Protein AF-A0A090R8U0-F1 (afdb_monomer_lite)

pLDDT: mean 78.86, std 18.6, range [27.08, 97.31]

Sequence (279 aa):
MPDRESNCVALAQAIDDKGTPELYTIPLDRPDHPPLALMPASEPDSLSMHWLFPQEEIEAGAWLVYSDNPQFGLRPLMWSKDLECLPAPSNGFEMAAGIGRRAERLEAFASVALDMAYDFTRPEWKYARTLLAFDHVPLTTFDLWRGVLRQPEFMLALLLNANKKEIDQVWKMDKQFPLLWYALKVTSAVKVTEAFYHYLLERLGEDMADVAQLRIQKKLAELVSYFPGWRHLPSYCNLSWAWLNRSRHWNPLHICSTCSIVEMRFLSARLMWHGQRFC

InterPro domains:
  IPR047879 YjiT-like [NF038336] (2-238)

Radius of gyration: 25.0 Å; chains: 1; bounding box: 44×36×90 Å

Organism: NCBI:txid754436

Structure (mmCIF, N/CA/C/O backbone):
data_AF-A0A090R8U0-F1
#
_entry.id   AF-A0A090R8U0-F1
#
loop_
_atom_site.group_PDB
_atom_site.id
_atom_site.type_symbol
_atom_site.label_atom_id
_atom_site.label_alt_id
_atom_site.label_comp_id
_atom_site.label_asym_id
_atom_site.label_entity_id
_atom_site.label_seq_id
_atom_site.pdbx_PDB_ins_code
_atom_site.Cartn_x
_atom_site.Cartn_y
_atom_site.Cartn_z
_atom_site.occupancy
_atom_site.B_iso_or_equiv
_atom_site.auth_seq_id
_atom_site.auth_comp_id
_atom_site.auth_asym_id
_atom_site.auth_atom_id
_atom_site.pdbx_PDB_model_num
ATOM 1 N N . MET A 1 1 ? 12.340 -7.962 -21.705 1.00 70.81 1 MET A N 1
ATOM 2 C CA . MET A 1 1 ? 13.606 -7.807 -20.986 1.00 70.81 1 MET A CA 1
ATOM 3 C C . MET A 1 1 ? 14.136 -6.414 -21.244 1.00 70.81 1 MET A C 1
ATOM 5 O O . MET A 1 1 ? 14.098 -5.990 -22.393 1.00 70.81 1 MET A O 1
ATOM 9 N N . PRO A 1 2 ? 14.533 -5.690 -20.189 1.00 80.12 2 PRO A N 1
ATOM 10 C CA . PRO A 1 2 ? 15.196 -4.405 -20.344 1.00 80.12 2 PRO A CA 1
ATOM 11 C C . PRO A 1 2 ? 16.601 -4.621 -20.921 1.00 80.12 2 PRO A C 1
ATOM 13 O O . PRO A 1 2 ? 17.389 -5.369 -20.345 1.00 80.12 2 PRO A O 1
ATOM 16 N N . ASP A 1 3 ? 16.891 -3.971 -22.039 1.00 82.69 3 ASP A N 1
ATOM 17 C CA . ASP A 1 3 ? 18.223 -3.809 -22.607 1.00 82.69 3 ASP A CA 1
ATOM 18 C C . ASP A 1 3 ? 18.684 -2.378 -22.313 1.00 82.69 3 ASP A C 1
ATOM 20 O O . ASP A 1 3 ? 18.213 -1.404 -22.901 1.00 82.69 3 ASP A O 1
ATOM 24 N N . ARG A 1 4 ? 19.585 -2.262 -21.337 1.00 79.88 4 ARG A N 1
ATOM 25 C CA . ARG A 1 4 ? 20.089 -0.969 -20.866 1.00 79.88 4 ARG A CA 1
ATOM 26 C C . ARG A 1 4 ? 21.145 -0.374 -21.789 1.00 79.88 4 ARG A C 1
ATOM 28 O O . ARG A 1 4 ? 21.350 0.829 -21.724 1.00 79.88 4 ARG A O 1
ATOM 35 N N . GLU A 1 5 ? 21.805 -1.185 -22.612 1.00 79.56 5 GLU A N 1
ATOM 36 C CA . GLU A 1 5 ? 22.812 -0.697 -23.560 1.00 79.56 5 GLU A CA 1
ATOM 37 C C . GLU A 1 5 ? 22.123 -0.007 -24.738 1.00 79.56 5 GLU A C 1
ATOM 39 O O . GLU A 1 5 ? 22.503 1.095 -25.129 1.00 79.56 5 GLU A O 1
ATOM 44 N N . SER A 1 6 ? 21.037 -0.610 -25.224 1.00 79.31 6 SER A N 1
ATOM 45 C CA . SER A 1 6 ? 20.236 -0.079 -26.334 1.00 79.31 6 SER A CA 1
ATOM 46 C C . SER A 1 6 ? 19.096 0.841 -25.887 1.00 79.31 6 SER A C 1
ATOM 48 O O . SER A 1 6 ? 18.298 1.276 -26.716 1.00 79.31 6 SER A O 1
ATOM 50 N N . ASN A 1 7 ? 18.980 1.122 -24.583 1.00 84.44 7 ASN A N 1
ATOM 51 C CA . ASN A 1 7 ? 17.890 1.903 -23.989 1.00 84.44 7 ASN A CA 1
ATOM 52 C C . ASN A 1 7 ? 16.501 1.440 -24.440 1.00 84.44 7 ASN A C 1
ATOM 54 O O . ASN A 1 7 ? 15.633 2.255 -24.756 1.00 84.44 7 ASN A O 1
ATOM 58 N N . CYS A 1 8 ? 16.285 0.127 -24.486 1.00 86.56 8 CYS A N 1
ATOM 59 C CA . CYS A 1 8 ? 15.038 -0.430 -24.977 1.00 86.56 8 CYS A CA 1
ATOM 60 C C . CYS A 1 8 ? 14.476 -1.519 -24.063 1.00 86.56 8 CYS A C 1
ATOM 62 O O . CYS A 1 8 ? 15.168 -2.171 -23.281 1.00 86.56 8 CYS A O 1
ATOM 64 N N . VAL A 1 9 ? 13.168 -1.718 -24.145 1.00 85.31 9 VAL A N 1
ATOM 65 C CA . VAL A 1 9 ? 12.469 -2.832 -23.511 1.00 85.31 9 VAL A CA 1
ATOM 66 C C . VAL A 1 9 ? 12.022 -3.762 -24.625 1.00 85.31 9 VAL A C 1
ATOM 68 O O . VAL A 1 9 ? 11.210 -3.375 -25.453 1.00 85.31 9 VAL A O 1
ATOM 71 N N . ALA A 1 10 ? 12.547 -4.984 -24.655 1.00 83.00 10 ALA A N 1
ATOM 72 C CA . ALA A 1 10 ? 12.165 -5.993 -25.643 1.00 83.00 10 ALA A CA 1
ATOM 73 C C . ALA A 1 10 ? 11.092 -6.931 -25.077 1.00 83.00 10 ALA A C 1
ATOM 75 O O . ALA A 1 10 ? 11.214 -7.381 -23.936 1.00 83.00 10 ALA A O 1
ATOM 76 N N . LEU A 1 11 ? 10.080 -7.314 -25.849 1.00 76.38 11 LEU A N 1
ATOM 77 C CA . LEU A 1 11 ? 9.193 -8.425 -25.490 1.00 76.38 11 LEU A CA 1
ATOM 78 C C . LEU A 1 11 ? 9.482 -9.617 -26.403 1.00 76.38 11 LEU A C 1
ATOM 80 O O . LEU A 1 11 ? 9.430 -9.509 -27.621 1.00 76.38 11 LEU A O 1
ATOM 84 N N . ALA A 1 12 ? 9.828 -10.752 -25.787 1.00 61.00 12 ALA A N 1
ATOM 85 C CA . ALA A 1 12 ? 10.261 -11.964 -26.486 1.00 61.00 12 ALA A CA 1
ATOM 86 C C . ALA A 1 12 ? 9.098 -12.853 -26.962 1.00 61.00 12 ALA A C 1
ATOM 88 O O . ALA A 1 12 ? 9.333 -13.841 -27.648 1.00 61.00 12 ALA A O 1
ATOM 89 N N . GLN A 1 13 ? 7.862 -12.559 -26.550 1.00 57.66 13 GLN A N 1
ATOM 90 C CA . GLN A 1 13 ? 6.696 -13.337 -26.953 1.00 57.66 13 GLN A CA 1
ATOM 91 C C . GLN A 1 13 ? 6.023 -12.659 -28.136 1.00 57.66 13 GLN A C 1
ATOM 93 O O . GLN A 1 13 ? 5.681 -11.479 -28.052 1.00 57.66 13 GLN A O 1
ATOM 98 N N . ALA A 1 14 ? 5.814 -13.434 -29.202 1.00 51.53 14 ALA A N 1
ATOM 99 C CA . ALA A 1 14 ? 4.823 -13.121 -30.211 1.00 51.53 14 ALA A CA 1
ATOM 100 C C . ALA A 1 14 ? 3.501 -12.892 -29.478 1.00 51.53 14 ALA A C 1
ATOM 102 O O . ALA A 1 14 ? 3.016 -13.746 -28.730 1.00 51.53 14 ALA A O 1
ATOM 103 N N . ILE A 1 15 ? 2.979 -11.678 -29.584 1.00 57.09 15 ILE A N 1
ATOM 104 C CA . ILE A 1 15 ? 1.682 -11.344 -29.019 1.00 57.09 15 ILE A CA 1
ATOM 105 C C . ILE A 1 15 ? 0.667 -11.851 -30.035 1.00 57.09 15 ILE A C 1
ATOM 107 O O . ILE A 1 15 ? 0.117 -11.095 -30.830 1.00 57.09 15 ILE A O 1
ATOM 111 N N . ASP A 1 16 ? 0.528 -13.176 -30.057 1.00 58.91 16 ASP A N 1
ATOM 112 C CA . ASP A 1 16 ? -0.332 -13.899 -30.981 1.00 58.91 16 ASP A CA 1
ATOM 113 C C . ASP A 1 16 ? -1.754 -13.318 -30.875 1.00 58.91 16 ASP A C 1
ATOM 115 O O . ASP A 1 16 ? -2.315 -13.189 -29.781 1.00 58.91 16 ASP A O 1
ATOM 119 N N . ASP A 1 17 ? -2.287 -12.880 -32.018 1.00 59.97 17 ASP A N 1
ATOM 120 C CA . ASP A 1 17 ? -3.639 -12.356 -32.275 1.00 59.97 17 ASP A CA 1
ATOM 121 C C . ASP A 1 17 ? -4.148 -11.150 -31.448 1.00 59.97 17 ASP A C 1
ATOM 123 O O . ASP A 1 17 ? -5.256 -10.671 -31.694 1.00 59.97 17 ASP A O 1
ATOM 127 N N . LYS A 1 18 ? -3.375 -10.603 -30.497 1.00 64.94 18 LYS A N 1
ATOM 128 C CA . LYS A 1 18 ? -3.828 -9.510 -29.597 1.00 64.94 18 LYS A CA 1
ATOM 129 C C . LYS A 1 18 ? -3.340 -8.107 -29.980 1.00 64.94 18 LYS A C 1
ATOM 131 O O . LYS A 1 18 ? -3.742 -7.136 -29.339 1.00 64.94 18 LYS A O 1
ATOM 136 N N . GLY A 1 19 ? -2.504 -7.993 -31.013 1.00 74.81 19 GLY A N 1
ATOM 137 C CA . GLY A 1 19 ? -1.935 -6.724 -31.481 1.00 74.81 19 GLY A CA 1
ATOM 138 C C . GLY A 1 19 ? -0.734 -6.237 -30.661 1.00 74.81 19 GLY A C 1
ATOM 139 O O . GLY A 1 19 ? -0.201 -6.957 -29.820 1.00 74.81 19 GLY A O 1
ATOM 140 N N . THR A 1 20 ? -0.287 -5.007 -30.918 1.00 79.50 20 THR A N 1
ATOM 141 C CA . THR A 1 20 ? 0.868 -4.401 -30.235 1.00 79.50 20 THR A CA 1
ATOM 142 C C . THR A 1 20 ? 0.438 -3.792 -28.896 1.00 79.50 20 THR A C 1
ATOM 144 O O . THR A 1 20 ? -0.490 -2.983 -28.881 1.00 79.50 20 THR A O 1
ATOM 147 N N . PRO A 1 21 ? 1.078 -4.142 -27.767 1.00 85.62 21 PRO A N 1
ATOM 148 C CA . PRO A 1 21 ? 0.726 -3.599 -26.469 1.00 85.62 21 PRO A CA 1
ATOM 149 C C . PRO A 1 21 ? 1.255 -2.177 -26.338 1.00 85.62 21 PRO A C 1
ATOM 151 O O . PRO A 1 21 ? 2.375 -1.858 -26.744 1.00 85.62 21 PRO A O 1
ATOM 154 N N . GLU A 1 22 ? 0.466 -1.336 -25.692 1.00 89.31 22 GLU A N 1
ATOM 155 C CA . GLU A 1 22 ? 0.944 -0.054 -25.204 1.00 89.31 22 GLU A CA 1
ATOM 156 C C . GLU A 1 22 ? 1.694 -0.283 -23.891 1.00 89.31 22 GLU A C 1
ATOM 158 O O . GLU A 1 22 ? 1.208 -0.972 -22.981 1.00 89.31 22 GLU A O 1
ATOM 163 N N . LEU A 1 23 ? 2.913 0.255 -23.827 1.00 91.50 23 LEU A N 1
ATOM 164 C CA . LEU A 1 23 ? 3.739 0.230 -22.631 1.00 91.50 23 LEU A CA 1
ATOM 165 C C . LEU A 1 23 ? 3.841 1.628 -22.049 1.00 91.50 23 LEU A C 1
ATOM 167 O O . LEU A 1 23 ? 4.014 2.612 -22.764 1.00 91.50 23 LEU A O 1
ATOM 171 N N . TYR A 1 24 ? 3.805 1.675 -20.728 1.00 92.56 24 TYR A N 1
ATOM 172 C CA . TYR A 1 24 ? 3.891 2.886 -19.939 1.00 92.56 24 TYR A CA 1
ATOM 173 C C . TYR A 1 24 ? 5.026 2.761 -18.936 1.00 92.56 24 TYR A C 1
ATOM 175 O O . TYR A 1 24 ? 5.337 1.662 -18.470 1.00 92.56 24 TYR A O 1
ATOM 183 N N . THR A 1 25 ? 5.620 3.892 -18.577 1.00 93.12 25 THR A N 1
ATOM 184 C CA . THR A 1 25 ? 6.593 4.002 -17.496 1.00 93.12 25 THR A CA 1
ATOM 185 C C . THR A 1 25 ? 6.158 5.044 -16.474 1.00 93.12 25 THR A C 1
ATOM 187 O O . THR A 1 25 ? 5.559 6.060 -16.823 1.00 93.12 25 THR A O 1
ATOM 190 N N . ILE A 1 26 ? 6.431 4.788 -15.198 1.00 91.94 26 ILE A N 1
ATOM 191 C CA . ILE A 1 26 ? 6.127 5.706 -14.094 1.00 91.94 26 ILE A CA 1
ATOM 192 C C . ILE A 1 26 ? 7.231 5.627 -13.031 1.00 91.94 26 ILE A C 1
ATOM 194 O O . ILE A 1 26 ? 7.741 4.525 -12.785 1.00 91.94 26 ILE A O 1
ATOM 198 N N . PRO A 1 27 ? 7.622 6.744 -12.394 1.00 89.06 27 PRO A N 1
ATOM 199 C CA . PRO A 1 27 ? 8.629 6.702 -11.346 1.00 89.06 27 PRO A CA 1
ATOM 200 C C . PRO A 1 27 ? 8.031 6.097 -10.067 1.00 89.06 27 PRO A C 1
ATOM 202 O O . PRO A 1 27 ? 6.895 6.386 -9.688 1.00 89.06 27 PRO A O 1
ATOM 205 N N . LEU A 1 28 ? 8.774 5.207 -9.406 1.00 84.06 28 LEU A N 1
ATOM 206 C CA . LEU A 1 28 ? 8.292 4.480 -8.226 1.00 84.06 28 LEU A CA 1
ATOM 207 C C . LEU A 1 28 ? 8.379 5.263 -6.922 1.00 84.06 28 LEU A C 1
ATOM 209 O O . LEU A 1 28 ? 7.737 4.860 -5.955 1.00 84.06 28 LEU A O 1
ATOM 213 N N . ASP A 1 29 ? 9.179 6.322 -6.872 1.00 77.94 29 ASP A N 1
ATOM 214 C CA . ASP A 1 29 ? 9.247 7.280 -5.766 1.00 77.94 29 ASP A CA 1
ATOM 215 C C . ASP A 1 29 ? 8.089 8.290 -5.832 1.00 77.94 29 ASP A C 1
ATOM 217 O O . ASP A 1 29 ? 7.553 8.686 -4.797 1.00 77.94 29 ASP A O 1
ATOM 221 N N . ARG A 1 30 ? 7.626 8.626 -7.044 1.00 79.38 30 ARG A N 1
ATOM 222 C CA . ARG A 1 30 ? 6.446 9.470 -7.288 1.00 79.38 30 ARG A CA 1
ATOM 223 C C . ARG A 1 30 ? 5.407 8.775 -8.176 1.00 79.38 30 ARG A C 1
ATOM 225 O O . ARG A 1 30 ? 5.142 9.224 -9.293 1.00 79.38 30 ARG A O 1
ATOM 232 N N . PRO A 1 31 ? 4.762 7.701 -7.686 1.00 78.94 31 PRO A N 1
ATOM 233 C CA . PRO A 1 31 ? 3.798 6.955 -8.486 1.00 78.94 31 PRO A CA 1
ATOM 234 C C . PRO A 1 31 ? 2.493 7.728 -8.771 1.00 78.94 31 PRO A C 1
ATOM 236 O O . PRO A 1 31 ? 1.559 7.174 -9.339 1.00 78.94 31 PRO A O 1
ATOM 239 N N . ASP A 1 32 ? 2.397 8.987 -8.336 1.00 80.88 32 ASP A N 1
ATOM 240 C CA . ASP A 1 32 ? 1.327 9.937 -8.632 1.00 80.88 32 ASP A CA 1
ATOM 241 C C . ASP A 1 32 ? 1.590 10.751 -9.909 1.00 80.88 32 ASP A C 1
ATOM 243 O O . ASP A 1 32 ? 0.685 11.440 -10.384 1.00 80.88 32 ASP A O 1
ATOM 247 N N . HIS A 1 33 ? 2.793 10.668 -10.489 1.00 83.56 33 HIS A N 1
ATOM 248 C CA . HIS A 1 33 ? 3.078 11.275 -11.787 1.00 83.56 33 HIS A CA 1
ATOM 249 C C . HIS A 1 33 ? 2.255 10.626 -12.913 1.00 83.56 33 HIS A C 1
ATOM 251 O O . HIS A 1 33 ? 2.043 9.413 -12.902 1.00 83.56 33 HIS A O 1
ATOM 257 N N . PRO A 1 34 ? 1.818 11.399 -13.925 1.00 86.75 34 PRO A N 1
ATOM 258 C CA . PRO A 1 34 ? 1.202 10.831 -15.117 1.00 86.75 34 PRO A CA 1
ATOM 259 C C . PRO A 1 34 ? 2.124 9.783 -15.765 1.00 86.75 34 PRO A C 1
ATOM 261 O O . PRO A 1 34 ? 3.310 10.073 -15.954 1.00 86.75 34 PRO A O 1
ATOM 264 N N . PRO A 1 35 ? 1.614 8.586 -16.111 1.00 90.69 35 PRO A N 1
ATOM 265 C CA . PRO A 1 35 ? 2.401 7.593 -16.828 1.00 90.69 35 PRO A CA 1
ATOM 266 C C . PRO A 1 35 ? 2.873 8.146 -18.172 1.00 90.69 35 PRO A C 1
ATOM 268 O O . PRO A 1 35 ? 2.107 8.785 -18.894 1.00 90.69 35 PRO A O 1
ATOM 271 N N . LEU A 1 36 ? 4.120 7.859 -18.522 1.00 92.56 36 LEU A N 1
ATOM 272 C CA . LEU A 1 36 ? 4.693 8.220 -19.808 1.00 92.56 36 LEU A CA 1
ATOM 273 C C . LEU A 1 36 ? 4.619 7.023 -20.759 1.00 92.56 36 LEU A C 1
ATOM 275 O O . LEU A 1 36 ? 5.056 5.926 -20.413 1.00 92.56 36 LEU A O 1
ATOM 279 N N . ALA A 1 37 ? 4.051 7.223 -21.947 1.00 93.12 37 ALA A N 1
ATOM 280 C CA . ALA A 1 37 ? 3.944 6.181 -22.963 1.00 93.12 37 ALA A CA 1
ATOM 281 C C . ALA A 1 37 ? 5.308 5.924 -23.620 1.00 93.12 37 ALA A C 1
ATOM 283 O O . ALA A 1 37 ? 5.987 6.859 -24.042 1.00 93.12 37 ALA A O 1
ATOM 284 N N . LEU A 1 38 ? 5.704 4.657 -23.721 1.00 92.31 38 LEU A N 1
ATOM 285 C CA . LEU A 1 38 ? 6.928 4.267 -24.411 1.00 92.31 38 LEU A CA 1
ATOM 286 C C . LEU A 1 38 ? 6.676 4.164 -25.915 1.00 92.31 38 LEU A C 1
ATOM 288 O O . LEU A 1 38 ? 5.687 3.574 -26.355 1.00 92.31 38 LEU A O 1
ATOM 292 N N . MET A 1 39 ? 7.600 4.697 -26.712 1.00 88.94 39 MET A N 1
ATOM 293 C CA . MET A 1 39 ? 7.486 4.655 -28.168 1.00 88.94 39 MET A CA 1
ATOM 294 C C . MET A 1 39 ? 7.947 3.294 -28.701 1.00 88.94 39 MET A C 1
ATOM 296 O O . MET A 1 39 ? 9.048 2.860 -28.352 1.00 88.94 39 MET A O 1
ATOM 300 N N . PRO A 1 40 ? 7.165 2.616 -29.558 1.00 86.38 40 PRO A N 1
ATOM 301 C CA . PRO A 1 40 ? 7.638 1.415 -30.230 1.00 86.38 40 PRO A CA 1
ATOM 302 C C . PRO A 1 40 ? 8.808 1.773 -31.156 1.00 86.38 40 PRO A C 1
ATOM 304 O O . PRO A 1 40 ? 8.734 2.723 -31.940 1.00 86.38 40 PRO A O 1
ATOM 307 N N . ALA A 1 41 ? 9.897 1.016 -31.066 1.00 80.94 41 ALA A N 1
ATOM 308 C CA . ALA A 1 41 ? 11.002 1.134 -32.000 1.00 80.94 41 ALA A CA 1
ATOM 309 C C . ALA A 1 41 ? 10.536 0.627 -33.370 1.00 80.94 41 ALA A C 1
ATOM 311 O O . ALA A 1 41 ? 9.928 -0.437 -33.489 1.00 80.94 41 ALA A O 1
ATOM 312 N N . SER A 1 42 ? 10.796 1.413 -34.410 1.00 63.59 42 SER A N 1
ATOM 313 C CA . SER A 1 42 ? 10.447 1.047 -35.781 1.00 63.59 42 SER A CA 1
ATOM 314 C C . SER A 1 42 ? 11.497 0.083 -36.333 1.00 63.59 42 SER A C 1
ATOM 316 O O . SER A 1 42 ? 12.423 0.515 -37.011 1.00 63.59 42 SER A O 1
ATOM 318 N N . GLU A 1 43 ? 11.370 -1.211 -36.039 1.00 62.53 43 GLU A N 1
ATOM 319 C CA . GLU A 1 43 ? 12.150 -2.251 -36.718 1.00 62.53 43 GLU A CA 1
ATOM 320 C C . GLU A 1 43 ? 11.231 -3.126 -37.589 1.00 62.53 43 GLU A C 1
ATOM 322 O O . GLU A 1 43 ? 10.367 -3.819 -37.052 1.00 62.53 43 GLU A O 1
ATOM 327 N N . PRO A 1 44 ? 11.375 -3.093 -38.930 1.00 48.34 44 PRO A N 1
ATOM 328 C CA . PRO A 1 44 ? 10.427 -3.730 -39.850 1.00 48.34 44 PRO A CA 1
ATOM 329 C C . PRO A 1 44 ? 10.398 -5.267 -39.849 1.00 48.34 44 PRO A C 1
ATOM 331 O O . PRO A 1 44 ? 9.441 -5.824 -40.374 1.00 48.34 44 PRO A O 1
ATOM 334 N N . ASP A 1 45 ? 11.419 -5.949 -39.312 1.00 52.56 45 ASP A N 1
ATOM 335 C CA . ASP A 1 45 ? 11.685 -7.372 -39.624 1.00 52.56 45 ASP A CA 1
ATOM 336 C C . ASP A 1 45 ? 11.985 -8.259 -38.399 1.00 52.56 45 ASP A C 1
ATOM 338 O O . ASP A 1 45 ? 12.474 -9.385 -38.513 1.00 52.56 45 ASP A O 1
ATOM 342 N N . SER A 1 46 ? 11.692 -7.764 -37.198 1.00 57.03 46 SER A N 1
AT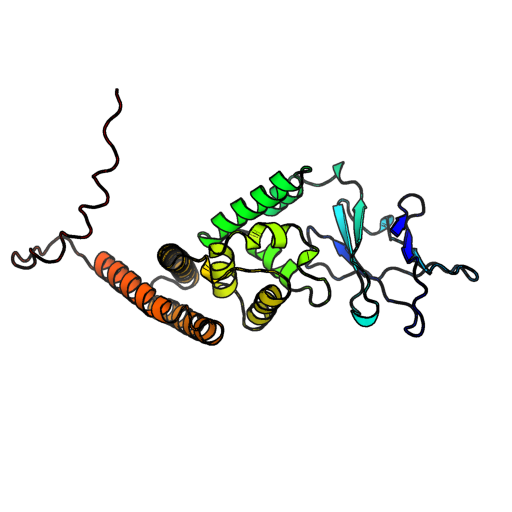OM 343 C CA . SER A 1 46 ? 12.003 -8.455 -35.951 1.00 57.03 46 SER A CA 1
ATOM 344 C C . SER A 1 46 ? 10.777 -9.191 -35.391 1.00 57.03 46 SER A C 1
ATOM 346 O O . SER A 1 46 ? 9.723 -8.599 -35.169 1.00 57.03 46 SER A O 1
ATOM 348 N N . LEU A 1 47 ? 10.928 -10.487 -35.088 1.00 62.28 47 LEU A N 1
ATOM 349 C CA . LEU A 1 47 ? 9.955 -11.261 -34.295 1.00 62.28 47 LEU A CA 1
ATOM 350 C C . LEU A 1 47 ? 9.807 -10.722 -32.856 1.00 62.28 47 LEU A C 1
ATOM 352 O O . LEU A 1 47 ? 8.873 -11.104 -32.150 1.00 62.28 47 LEU A O 1
ATOM 356 N N . SER A 1 48 ? 10.723 -9.857 -32.410 1.00 67.44 48 SER A N 1
ATOM 357 C CA . SER A 1 48 ? 10.647 -9.139 -31.140 1.00 67.44 48 SER A CA 1
ATOM 358 C C . SER A 1 48 ? 10.199 -7.693 -31.332 1.00 67.44 48 SER A C 1
ATOM 360 O O . SER A 1 48 ? 10.756 -6.941 -32.130 1.00 67.44 48 SER A O 1
ATOM 362 N N . MET A 1 49 ? 9.214 -7.286 -30.535 1.00 77.06 49 MET A N 1
ATOM 363 C CA . MET A 1 49 ? 8.809 -5.888 -30.420 1.00 77.06 49 MET A CA 1
ATOM 364 C C . MET A 1 49 ? 9.698 -5.187 -29.392 1.00 77.06 49 MET A C 1
ATOM 366 O O . MET A 1 49 ? 9.961 -5.734 -28.312 1.00 77.06 49 MET A O 1
ATOM 370 N N . HIS A 1 50 ? 10.136 -3.975 -29.718 1.00 86.31 50 HIS A N 1
ATOM 371 C CA . HIS A 1 50 ? 10.992 -3.154 -28.868 1.00 86.31 50 HIS A CA 1
ATOM 372 C C . HIS A 1 50 ? 10.318 -1.816 -28.583 1.00 86.31 50 HIS A C 1
ATOM 374 O O . HIS A 1 50 ? 9.671 -1.243 -29.454 1.00 86.31 50 HIS A O 1
ATOM 380 N N . TRP A 1 51 ? 10.501 -1.303 -27.371 1.00 89.94 51 TRP A N 1
ATOM 381 C CA . TRP A 1 51 ? 10.072 0.035 -26.975 1.00 89.94 51 TRP A CA 1
ATOM 382 C C . TRP A 1 51 ? 11.277 0.839 -26.521 1.00 89.94 51 TRP A C 1
ATOM 384 O O . TRP A 1 51 ? 12.078 0.341 -25.731 1.00 89.94 51 TRP A O 1
ATOM 394 N N . LEU A 1 52 ? 11.400 2.069 -27.008 1.00 90.19 52 LEU A N 1
ATOM 395 C CA . LEU A 1 52 ? 12.450 2.993 -26.604 1.00 90.19 52 LEU A CA 1
ATOM 396 C C . LEU A 1 52 ? 12.144 3.537 -25.211 1.00 90.19 52 LEU A C 1
ATOM 398 O O . LEU A 1 52 ? 11.029 3.982 -24.929 1.00 90.19 52 LEU A O 1
ATOM 402 N N . PHE A 1 53 ? 13.148 3.495 -24.343 1.00 89.88 53 PHE A N 1
ATOM 403 C CA . PHE A 1 53 ? 13.081 4.079 -23.018 1.00 89.88 53 PHE A CA 1
ATOM 404 C C . PHE A 1 53 ? 13.648 5.508 -23.067 1.00 89.88 53 PHE A C 1
ATOM 406 O O . PHE A 1 53 ? 14.795 5.687 -23.484 1.00 89.88 53 PHE A O 1
ATOM 413 N N . PRO A 1 54 ? 12.882 6.537 -22.666 1.00 89.69 54 PRO A N 1
ATOM 414 C CA . PRO A 1 54 ? 13.232 7.938 -22.902 1.00 89.69 54 PRO A CA 1
ATOM 415 C C . PRO A 1 54 ? 14.232 8.441 -21.861 1.00 89.69 54 PRO A C 1
ATOM 417 O O . PRO A 1 54 ? 13.895 9.180 -20.941 1.00 89.69 54 PRO A O 1
ATOM 420 N N . GLN A 1 55 ? 15.486 8.013 -21.998 1.00 84.62 55 GLN A N 1
ATOM 421 C CA . GLN A 1 55 ? 16.551 8.309 -21.039 1.00 84.62 55 GLN A CA 1
ATOM 422 C C . GLN A 1 55 ? 16.729 9.803 -20.771 1.00 84.62 55 GLN A C 1
ATOM 424 O O . GLN A 1 55 ? 17.036 10.170 -19.645 1.00 84.62 55 GLN A O 1
ATOM 429 N N . GLU A 1 56 ? 16.549 10.672 -21.760 1.00 85.38 56 GLU A N 1
ATOM 430 C CA . GLU A 1 56 ? 16.797 12.110 -21.598 1.00 85.38 56 GLU A CA 1
ATOM 431 C C . GLU A 1 56 ? 15.670 12.837 -20.848 1.00 85.38 56 GLU A C 1
ATOM 433 O O . GLU A 1 56 ? 15.914 13.863 -20.219 1.00 85.38 56 GLU A O 1
ATOM 438 N N . GLU A 1 57 ? 14.452 12.290 -20.861 1.00 84.38 57 GLU A N 1
ATOM 439 C CA . GLU A 1 57 ? 13.250 12.945 -20.322 1.00 84.38 57 GLU A CA 1
ATOM 440 C C . GLU A 1 57 ? 12.976 12.602 -18.852 1.00 84.38 57 GLU A C 1
ATOM 442 O O . GLU A 1 57 ? 12.142 13.231 -18.202 1.00 84.38 57 GLU A O 1
ATOM 447 N N . ILE A 1 58 ? 13.664 11.592 -18.320 1.00 88.94 58 ILE A N 1
ATOM 448 C CA . ILE A 1 58 ? 13.385 11.026 -16.999 1.00 88.94 58 ILE A CA 1
ATOM 449 C C . ILE A 1 58 ? 14.466 11.364 -15.971 1.00 88.94 58 ILE A C 1
ATOM 451 O O . ILE A 1 58 ? 15.659 11.428 -16.272 1.00 88.94 58 ILE A O 1
ATOM 455 N N . GLU A 1 59 ? 14.054 11.513 -14.716 1.00 90.38 59 GLU A N 1
ATOM 456 C CA . GLU A 1 59 ? 14.955 11.710 -13.578 1.00 90.38 59 GLU A CA 1
ATOM 457 C C . GLU A 1 59 ? 15.631 10.395 -13.137 1.00 90.38 59 GLU A C 1
ATOM 459 O O . GLU A 1 59 ? 15.193 9.285 -13.472 1.00 90.38 59 GLU A O 1
ATOM 464 N N . ALA A 1 60 ? 16.711 10.532 -12.364 1.00 90.00 60 ALA A N 1
ATOM 465 C CA . ALA A 1 60 ? 17.355 9.426 -11.666 1.00 90.00 60 ALA A CA 1
ATOM 466 C C . ALA A 1 60 ? 16.349 8.692 -10.764 1.00 90.00 60 ALA A C 1
ATOM 468 O O . ALA A 1 60 ? 15.580 9.319 -10.038 1.00 90.00 60 ALA A O 1
ATOM 469 N N . GLY A 1 61 ? 16.369 7.361 -10.786 1.00 88.69 61 GLY A N 1
ATOM 470 C CA . GLY A 1 61 ? 15.574 6.534 -9.891 1.00 88.69 61 GLY A CA 1
ATOM 471 C C . GLY A 1 61 ? 15.095 5.216 -10.476 1.00 88.69 61 GLY A C 1
ATOM 472 O O . GLY A 1 61 ? 15.573 4.726 -11.504 1.00 88.69 61 GLY A O 1
ATOM 473 N N . ALA A 1 62 ? 14.159 4.604 -9.754 1.00 88.44 62 ALA A N 1
ATOM 474 C CA . ALA A 1 62 ? 13.521 3.354 -10.131 1.00 88.44 62 ALA A CA 1
ATOM 475 C C . ALA A 1 62 ? 12.187 3.638 -10.827 1.00 88.44 62 ALA A C 1
ATOM 477 O O . ALA A 1 62 ? 11.335 4.342 -10.292 1.00 88.44 62 ALA A O 1
ATOM 478 N N . TRP A 1 63 ? 12.003 3.052 -12.001 1.00 91.19 63 TRP A N 1
ATOM 479 C CA . TRP A 1 63 ? 10.851 3.261 -12.867 1.00 91.19 63 TRP A CA 1
ATOM 480 C C . TRP A 1 63 ? 10.159 1.928 -13.134 1.00 91.19 63 TRP A C 1
ATOM 482 O O . TRP A 1 63 ? 10.811 0.912 -13.382 1.00 91.19 63 TRP A O 1
ATOM 492 N N . LEU A 1 64 ? 8.833 1.917 -13.081 1.00 91.25 64 LEU A N 1
ATOM 493 C CA . LEU A 1 64 ? 8.028 0.745 -13.394 1.00 91.25 64 LEU A CA 1
ATOM 494 C C . LEU A 1 64 ? 7.558 0.816 -14.837 1.00 91.25 64 LEU A C 1
ATOM 496 O O . LEU A 1 64 ? 6.789 1.705 -15.181 1.00 91.25 64 LEU A O 1
ATOM 500 N N . VAL A 1 65 ? 7.946 -0.172 -15.635 1.00 91.81 65 VAL A N 1
ATOM 501 C CA . VAL A 1 65 ? 7.419 -0.389 -16.981 1.00 91.81 65 VAL A CA 1
ATOM 502 C C . VAL A 1 65 ? 6.303 -1.421 -16.917 1.00 91.81 65 VAL A C 1
ATOM 504 O O . VAL A 1 65 ? 6.502 -2.529 -16.414 1.00 91.81 65 VAL A O 1
ATOM 507 N N . TYR A 1 66 ? 5.125 -1.077 -17.419 1.00 90.88 66 TYR A N 1
ATOM 508 C CA . TYR A 1 66 ? 3.950 -1.943 -17.379 1.00 90.88 66 TYR A CA 1
ATOM 509 C C . TYR A 1 66 ? 3.038 -1.702 -18.584 1.00 90.88 66 TYR A C 1
ATOM 511 O O . TYR A 1 66 ? 3.242 -0.768 -19.354 1.00 90.88 66 TYR A O 1
ATOM 519 N N . SER A 1 67 ? 2.035 -2.562 -18.743 1.00 89.75 67 SER A N 1
ATOM 520 C CA . SER A 1 67 ? 0.908 -2.331 -19.646 1.00 89.75 67 SER A CA 1
ATOM 521 C C . SER A 1 67 ? -0.353 -2.187 -18.806 1.00 89.75 67 SER A C 1
ATOM 523 O O . SER A 1 67 ? -0.536 -2.911 -17.824 1.00 89.75 67 SER A O 1
ATOM 525 N N . ASP A 1 68 ? -1.207 -1.245 -19.173 1.00 87.25 68 ASP A N 1
ATOM 526 C CA . ASP A 1 68 ? -2.525 -1.051 -18.572 1.00 87.25 68 ASP A CA 1
ATOM 527 C C . ASP A 1 68 ? -3.542 -2.102 -19.047 1.00 87.25 68 ASP A C 1
ATOM 529 O O . ASP A 1 68 ? -4.616 -2.249 -18.465 1.00 87.25 68 ASP A O 1
ATOM 533 N N . ASN A 1 69 ? -3.191 -2.892 -20.063 1.00 86.50 69 ASN A N 1
ATOM 534 C CA . ASN A 1 69 ? -4.073 -3.892 -20.620 1.00 86.50 69 ASN A CA 1
ATOM 535 C C . ASN A 1 69 ? -3.692 -5.315 -20.156 1.00 86.50 69 ASN A C 1
ATOM 537 O O . ASN A 1 69 ? -2.752 -5.931 -20.676 1.00 86.50 69 ASN A O 1
ATOM 541 N N . PRO A 1 70 ? -4.451 -5.900 -19.206 1.00 80.94 70 PRO A N 1
ATOM 542 C CA . PRO A 1 70 ? -4.130 -7.201 -18.629 1.00 80.94 70 PRO A CA 1
ATOM 543 C C . PRO A 1 70 ? -4.246 -8.354 -19.636 1.00 80.94 70 PRO A C 1
ATOM 545 O O . PRO A 1 70 ? -3.711 -9.432 -19.376 1.00 80.94 70 PRO A O 1
ATOM 548 N N . GLN A 1 71 ? -4.899 -8.157 -20.791 1.00 83.19 71 GLN A N 1
ATOM 549 C CA . GLN A 1 71 ? -5.061 -9.198 -21.813 1.00 83.19 71 GLN A CA 1
ATOM 550 C C . GLN A 1 71 ? -3.722 -9.700 -22.364 1.00 83.19 71 GLN A C 1
ATOM 552 O O . GLN A 1 71 ? -3.627 -10.848 -22.809 1.00 83.19 71 GLN A O 1
ATOM 557 N N . PHE A 1 72 ? -2.691 -8.852 -22.326 1.00 81.44 72 PHE A N 1
ATOM 558 C CA . PHE A 1 72 ? -1.350 -9.194 -22.781 1.00 81.44 72 PHE A CA 1
ATOM 559 C C . PHE A 1 72 ? -0.572 -10.022 -21.754 1.00 81.44 72 PHE A C 1
ATOM 561 O O . PHE A 1 72 ? 0.449 -10.605 -22.100 1.00 81.44 72 PHE A O 1
ATOM 568 N N . GLY A 1 73 ? -1.037 -10.102 -20.499 1.00 78.69 73 GLY A N 1
ATOM 569 C CA . GLY A 1 73 ? -0.378 -10.887 -19.451 1.00 78.69 73 GLY A CA 1
ATOM 570 C C . GLY A 1 73 ? 1.064 -10.450 -19.172 1.00 78.69 73 GLY A C 1
ATOM 571 O O . GLY A 1 73 ? 1.867 -11.247 -18.685 1.00 78.69 73 GLY A O 1
ATOM 572 N N . LEU A 1 74 ? 1.410 -9.203 -19.506 1.00 82.25 74 LEU A N 1
ATOM 573 C CA . LEU A 1 74 ? 2.774 -8.710 -19.393 1.00 82.25 74 LEU A CA 1
ATOM 574 C C . LEU A 1 74 ? 3.146 -8.530 -17.931 1.00 82.25 74 LEU A C 1
ATOM 576 O O . LEU A 1 74 ? 2.455 -7.867 -17.156 1.00 82.25 74 LEU A O 1
ATOM 580 N N . ARG A 1 75 ? 4.281 -9.116 -17.556 1.00 83.06 75 ARG A N 1
ATOM 581 C CA . ARG A 1 75 ? 4.844 -8.915 -16.230 1.00 83.06 75 ARG A CA 1
ATOM 582 C C . ARG A 1 75 ? 5.468 -7.517 -16.164 1.00 83.06 75 ARG A C 1
ATOM 584 O O . ARG A 1 75 ? 6.346 -7.244 -16.982 1.00 83.06 75 ARG A O 1
ATOM 591 N N . PRO A 1 76 ? 5.094 -6.678 -15.183 1.00 89.06 76 PRO A N 1
ATOM 592 C CA . PRO A 1 76 ? 5.745 -5.393 -14.980 1.00 89.06 76 PRO A CA 1
ATOM 593 C C . PRO A 1 76 ? 7.253 -5.557 -14.765 1.00 89.06 76 PRO A C 1
ATOM 595 O O . PRO A 1 76 ? 7.707 -6.508 -14.115 1.00 89.06 76 PRO A O 1
ATOM 598 N N . LEU A 1 77 ? 8.025 -4.628 -15.314 1.00 88.62 77 LEU A N 1
ATOM 599 C CA . LEU A 1 77 ? 9.482 -4.625 -15.296 1.00 88.62 77 LEU A CA 1
ATOM 600 C C . LEU A 1 77 ? 9.994 -3.400 -14.543 1.00 88.62 77 LEU A C 1
ATOM 602 O O . LEU A 1 77 ? 9.397 -2.332 -14.588 1.00 88.62 77 LEU A O 1
ATOM 606 N N . MET A 1 78 ? 11.126 -3.562 -13.865 1.00 88.25 78 MET A N 1
ATOM 607 C CA . MET A 1 78 ? 11.831 -2.458 -13.223 1.00 88.25 78 MET A CA 1
ATOM 608 C C . MET A 1 78 ? 12.907 -1.927 -14.165 1.00 88.25 78 MET A C 1
ATOM 610 O O . MET A 1 78 ? 13.768 -2.689 -14.615 1.00 88.25 78 MET A O 1
ATOM 614 N N . TRP A 1 79 ? 12.901 -0.622 -14.392 1.00 89.81 79 TRP A N 1
ATOM 615 C CA . TRP A 1 79 ? 14.009 0.118 -14.970 1.00 89.81 79 TRP A CA 1
ATOM 616 C C . TRP A 1 79 ? 14.699 0.940 -13.881 1.00 89.81 79 TRP A C 1
ATOM 618 O O . TRP A 1 79 ? 14.063 1.397 -12.937 1.00 89.81 79 TRP A O 1
ATOM 628 N N . SER A 1 80 ? 16.014 1.101 -13.967 1.00 89.56 80 SER A N 1
ATOM 629 C CA . SER A 1 80 ? 16.776 1.884 -12.992 1.00 89.56 80 SER A CA 1
ATOM 630 C C . SER A 1 80 ? 17.722 2.808 -13.730 1.00 89.56 80 SER A C 1
ATOM 632 O O . SER A 1 80 ? 18.428 2.344 -14.625 1.00 89.56 80 SER A O 1
ATOM 634 N N . LYS A 1 81 ? 17.734 4.076 -13.334 1.00 88.62 81 LYS A N 1
ATOM 635 C CA . LYS A 1 81 ? 18.592 5.122 -13.881 1.00 88.62 81 LYS A CA 1
ATOM 636 C C . LYS A 1 81 ? 19.324 5.818 -12.737 1.00 88.62 81 LYS A C 1
ATOM 638 O O . LYS A 1 81 ? 18.669 6.168 -11.761 1.00 88.62 81 LYS A O 1
ATOM 643 N N . ASP A 1 82 ? 20.639 5.981 -12.860 1.00 88.75 82 ASP A N 1
ATOM 644 C CA . ASP A 1 82 ? 21.502 6.803 -11.995 1.00 88.75 82 ASP A CA 1
ATOM 645 C C . ASP A 1 82 ? 21.151 6.709 -10.496 1.00 88.75 82 ASP A C 1
ATOM 647 O O . ASP A 1 82 ? 20.914 7.710 -9.819 1.00 88.75 82 ASP A O 1
ATOM 651 N N . LEU A 1 83 ? 21.033 5.484 -9.963 1.00 85.06 83 LEU A N 1
ATOM 652 C CA . LEU A 1 83 ? 20.554 5.255 -8.590 1.00 85.06 83 LEU A CA 1
ATOM 653 C C . LEU A 1 83 ? 21.472 5.889 -7.532 1.00 85.06 83 LEU A C 1
ATOM 655 O O . LEU A 1 83 ? 21.032 6.190 -6.426 1.00 85.06 83 LEU A O 1
ATOM 659 N N . GLU A 1 84 ? 22.739 6.097 -7.869 1.00 85.44 84 GLU A N 1
ATOM 660 C CA . GLU A 1 84 ? 23.737 6.812 -7.080 1.00 85.44 84 GLU A CA 1
ATOM 661 C C . GLU A 1 84 ? 23.463 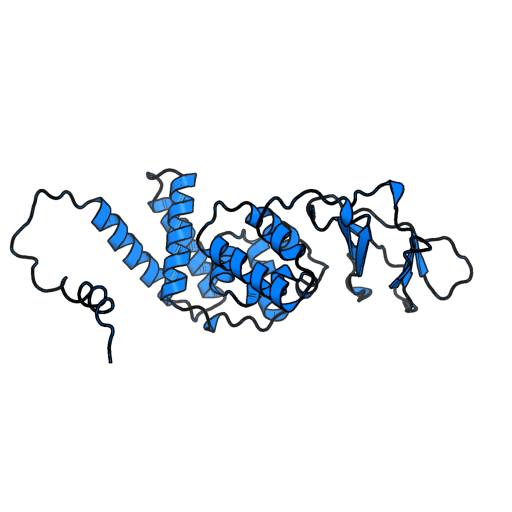8.318 -6.956 1.00 85.44 84 GLU A C 1
ATOM 663 O O . GLU A 1 84 ? 23.962 8.951 -6.028 1.00 85.44 84 GLU A O 1
ATOM 668 N N . CYS A 1 85 ? 22.660 8.886 -7.859 1.00 87.00 85 CYS A N 1
ATOM 669 C CA . CYS A 1 85 ? 22.246 10.287 -7.844 1.00 87.00 85 CYS A CA 1
ATOM 670 C C . CYS A 1 85 ? 20.925 10.511 -7.098 1.00 87.00 85 CYS A C 1
ATOM 672 O O . CYS A 1 85 ? 20.426 11.638 -7.068 1.00 87.00 85 CYS A O 1
ATOM 674 N N . LEU A 1 86 ? 20.342 9.462 -6.507 1.00 85.31 86 LEU A N 1
ATOM 675 C CA . LEU A 1 86 ? 19.108 9.592 -5.745 1.00 85.31 86 LEU A CA 1
ATOM 676 C C . LEU A 1 86 ? 19.297 10.518 -4.533 1.00 85.31 86 LEU A C 1
ATOM 678 O O . LEU A 1 86 ? 20.324 10.447 -3.848 1.00 85.31 86 LEU A O 1
ATOM 682 N N . PRO A 1 87 ? 18.303 11.373 -4.231 1.00 85.25 87 PRO A N 1
ATOM 683 C CA . PRO A 1 87 ? 18.331 12.173 -3.021 1.00 85.25 87 PRO A CA 1
ATOM 684 C C . PRO A 1 87 ? 18.308 11.278 -1.779 1.00 85.25 87 PRO A C 1
ATOM 686 O O . PRO A 1 87 ? 17.914 10.109 -1.820 1.00 85.25 87 PRO A O 1
ATOM 689 N N . ALA A 1 88 ? 18.698 11.858 -0.644 1.00 87.25 88 ALA A N 1
ATOM 690 C CA . ALA A 1 88 ? 18.542 11.180 0.630 1.00 87.25 88 ALA A CA 1
ATOM 691 C C . ALA A 1 88 ? 17.053 10.843 0.868 1.00 87.25 88 ALA A C 1
ATOM 693 O O . ALA A 1 88 ? 16.188 11.684 0.604 1.00 87.25 88 ALA A O 1
ATOM 694 N N . PRO A 1 89 ? 16.752 9.640 1.376 1.00 87.50 89 PRO A N 1
ATOM 695 C CA . PRO A 1 89 ? 15.385 9.210 1.647 1.00 87.50 89 PRO A CA 1
ATOM 696 C C . PRO A 1 89 ? 14.694 10.133 2.659 1.00 87.50 89 PRO A C 1
ATOM 698 O O . PRO A 1 89 ? 15.274 10.530 3.671 1.00 87.50 89 PRO A O 1
ATOM 701 N N . SER A 1 90 ? 13.431 10.445 2.389 1.00 87.25 90 SER A N 1
ATOM 702 C CA . SER A 1 90 ? 12.604 11.394 3.140 1.00 87.25 90 SER A CA 1
ATOM 703 C C . SER A 1 90 ? 11.660 10.732 4.150 1.00 87.25 90 SER A C 1
ATOM 705 O O . SER A 1 90 ? 11.113 11.405 5.024 1.00 87.25 90 SER A O 1
ATOM 707 N N . ASN A 1 91 ? 11.449 9.417 4.042 1.00 90.44 91 ASN A N 1
ATOM 708 C CA . ASN A 1 91 ? 10.546 8.650 4.899 1.00 90.44 91 ASN A CA 1
ATOM 709 C C . ASN A 1 91 ? 11.007 7.191 5.073 1.00 90.44 91 ASN A C 1
ATOM 711 O O . ASN A 1 91 ? 11.951 6.724 4.431 1.00 90.44 91 ASN A O 1
ATOM 715 N N . GLY A 1 92 ? 10.329 6.452 5.954 1.00 92.00 92 GLY A N 1
ATOM 716 C CA . GLY A 1 92 ? 10.683 5.078 6.302 1.00 92.00 92 GLY A CA 1
ATOM 717 C C . GLY A 1 92 ? 10.549 4.082 5.147 1.00 92.00 92 GLY A C 1
ATOM 718 O O . GLY A 1 92 ? 11.330 3.134 5.071 1.00 92.00 92 GLY A O 1
ATOM 719 N N . PHE A 1 93 ? 9.603 4.280 4.227 1.00 91.50 93 PHE A N 1
ATOM 720 C CA . PHE A 1 93 ? 9.459 3.402 3.062 1.00 91.50 93 PHE A CA 1
ATOM 721 C C . PHE A 1 93 ? 10.554 3.628 2.022 1.00 91.50 93 PHE A C 1
ATOM 723 O O . PHE A 1 93 ? 11.058 2.651 1.472 1.00 91.50 93 PHE A O 1
ATOM 730 N N . GLU A 1 94 ? 10.980 4.870 1.803 1.00 88.38 94 GLU A N 1
ATOM 731 C CA . GLU A 1 94 ? 12.142 5.176 0.960 1.00 88.38 94 GLU A CA 1
ATOM 732 C C . GLU A 1 94 ? 13.431 4.601 1.562 1.00 88.38 94 GLU A C 1
ATOM 734 O O . GLU A 1 94 ? 14.199 3.938 0.864 1.00 88.38 94 GLU A O 1
ATOM 739 N N . MET A 1 95 ? 13.618 4.753 2.879 1.00 90.62 95 MET A N 1
ATOM 740 C CA . MET A 1 95 ? 14.712 4.105 3.614 1.00 90.62 95 MET A CA 1
ATOM 741 C C . MET A 1 95 ? 14.705 2.583 3.416 1.00 90.62 95 MET A C 1
ATOM 743 O O . MET A 1 95 ? 15.740 1.990 3.110 1.00 90.62 95 MET A O 1
ATOM 747 N N . ALA A 1 96 ? 13.542 1.939 3.571 1.00 92.12 96 ALA A N 1
ATOM 748 C CA . ALA A 1 96 ? 13.401 0.498 3.391 1.00 92.12 96 ALA A CA 1
ATOM 749 C C . ALA A 1 96 ? 13.702 0.073 1.946 1.00 92.12 96 ALA A C 1
ATOM 751 O O . ALA A 1 96 ? 14.421 -0.904 1.730 1.00 92.12 96 ALA A O 1
ATOM 752 N N . ALA A 1 97 ? 13.207 0.817 0.953 1.00 86.94 97 ALA A N 1
ATOM 753 C CA . ALA A 1 97 ? 13.429 0.542 -0.465 1.00 86.94 97 ALA A CA 1
ATOM 754 C C . ALA A 1 97 ? 14.921 0.528 -0.843 1.00 86.94 97 ALA A C 1
ATOM 756 O O . ALA A 1 97 ? 15.323 -0.290 -1.672 1.00 86.94 97 ALA A O 1
ATOM 757 N N . GLY A 1 98 ? 15.740 1.364 -0.193 1.00 84.94 98 GLY A N 1
ATOM 758 C CA . GLY A 1 98 ? 17.192 1.422 -0.392 1.00 84.94 98 GLY A CA 1
ATOM 759 C C . GLY A 1 98 ? 17.976 0.206 0.124 1.00 84.94 98 GLY A C 1
ATOM 760 O O . GLY A 1 98 ? 19.155 0.051 -0.192 1.00 84.94 98 GLY A O 1
ATOM 761 N N . ILE A 1 99 ? 17.359 -0.693 0.898 1.00 88.94 99 ILE A N 1
ATOM 762 C CA . ILE A 1 99 ? 18.041 -1.875 1.441 1.00 88.94 99 ILE A CA 1
ATOM 763 C C . ILE A 1 99 ? 18.225 -2.927 0.341 1.00 88.94 99 ILE A C 1
ATOM 765 O O . ILE A 1 99 ? 17.256 -3.480 -0.179 1.00 88.94 99 ILE A O 1
ATOM 769 N N . GLY A 1 100 ? 19.472 -3.286 0.023 1.00 85.56 100 GLY A N 1
ATOM 770 C CA . GLY A 1 100 ? 19.774 -4.247 -1.046 1.00 85.56 100 GLY A CA 1
ATOM 771 C C . GLY A 1 100 ? 19.306 -5.681 -0.754 1.00 85.56 100 GLY A C 1
ATOM 772 O O . GLY A 1 100 ? 18.697 -6.340 -1.607 1.00 85.56 100 GLY A O 1
ATOM 773 N N . ARG A 1 101 ? 19.530 -6.177 0.471 1.00 91.44 101 ARG A N 1
ATOM 774 C CA . ARG A 1 101 ? 19.169 -7.549 0.865 1.00 91.44 101 ARG A CA 1
ATOM 775 C C . ARG A 1 101 ? 17.655 -7.681 1.024 1.00 91.44 101 ARG A C 1
ATOM 777 O O . ARG A 1 101 ? 17.047 -7.060 1.887 1.00 91.44 101 ARG A O 1
ATOM 784 N N . ARG A 1 102 ? 17.040 -8.553 0.214 1.00 90.00 102 ARG A N 1
ATOM 785 C CA . ARG A 1 102 ? 15.575 -8.721 0.148 1.00 90.00 102 ARG A CA 1
ATOM 786 C C . ARG A 1 102 ? 14.928 -8.984 1.508 1.00 90.00 102 ARG A C 1
ATOM 788 O O . ARG A 1 102 ? 13.901 -8.389 1.799 1.00 90.00 102 ARG A O 1
ATOM 795 N N . ALA A 1 103 ? 15.491 -9.880 2.317 1.00 92.62 103 ALA A N 1
ATOM 796 C CA . ALA A 1 103 ? 14.906 -10.227 3.613 1.00 92.62 103 ALA A CA 1
ATOM 797 C C . ALA A 1 103 ? 14.863 -9.018 4.564 1.00 92.62 103 ALA A C 1
ATOM 799 O O . ALA A 1 103 ? 13.817 -8.736 5.136 1.00 92.62 103 ALA A O 1
ATOM 800 N N . GLU A 1 104 ? 15.968 -8.276 4.657 1.00 95.12 104 GLU A N 1
ATOM 801 C CA . GLU A 1 104 ? 16.085 -7.065 5.481 1.00 95.12 104 GLU A CA 1
ATOM 802 C C . GLU A 1 104 ? 15.176 -5.947 4.972 1.00 95.12 104 GLU A C 1
ATOM 804 O O . GLU A 1 104 ? 14.506 -5.291 5.761 1.00 95.12 104 GLU A O 1
ATOM 809 N N . ARG A 1 105 ? 15.077 -5.783 3.649 1.00 93.88 105 ARG A N 1
ATOM 810 C CA . ARG A 1 105 ? 14.159 -4.822 3.031 1.00 93.88 105 ARG A CA 1
ATOM 811 C C . ARG A 1 105 ? 12.701 -5.096 3.391 1.00 93.88 105 ARG A C 1
ATOM 813 O O . ARG A 1 105 ? 11.976 -4.176 3.757 1.00 93.88 105 ARG A O 1
ATOM 820 N N . LEU A 1 106 ? 12.261 -6.352 3.291 1.00 93.31 106 LEU A N 1
ATOM 821 C CA . LEU A 1 106 ? 10.887 -6.726 3.641 1.00 93.31 106 LEU A CA 1
ATOM 822 C C . LEU A 1 106 ? 10.602 -6.521 5.133 1.00 93.31 106 LEU A C 1
ATOM 824 O O . LEU A 1 106 ? 9.496 -6.112 5.479 1.00 93.31 106 LEU A O 1
ATOM 828 N N . GLU A 1 107 ? 11.586 -6.775 5.996 1.00 94.94 107 GLU A N 1
ATOM 829 C CA . GLU A 1 107 ? 11.466 -6.524 7.433 1.00 94.94 107 GLU A CA 1
ATOM 830 C C . GLU A 1 107 ? 11.377 -5.025 7.743 1.00 94.94 107 GLU A C 1
ATOM 832 O O . GLU A 1 107 ? 10.517 -4.605 8.511 1.00 94.94 107 GLU A O 1
ATOM 837 N N . ALA A 1 108 ? 12.188 -4.197 7.081 1.00 95.38 108 ALA A N 1
ATOM 838 C CA . ALA A 1 108 ? 12.121 -2.746 7.226 1.00 95.38 108 ALA A CA 1
ATOM 839 C C . ALA A 1 108 ? 10.760 -2.185 6.784 1.00 95.38 108 ALA A C 1
ATOM 841 O O . ALA A 1 108 ? 10.167 -1.381 7.502 1.00 95.38 108 ALA A O 1
ATOM 842 N N . PHE A 1 109 ? 10.210 -2.660 5.658 1.00 95.12 109 PHE A N 1
ATOM 843 C CA . PHE A 1 109 ? 8.846 -2.306 5.250 1.00 95.12 109 PHE A CA 1
ATOM 844 C C . PHE A 1 109 ? 7.806 -2.711 6.298 1.00 95.12 109 PHE A C 1
ATOM 846 O O . PHE A 1 109 ? 6.906 -1.930 6.602 1.00 95.12 109 PHE A O 1
ATOM 853 N N . ALA A 1 110 ? 7.928 -3.915 6.860 1.00 94.62 110 ALA A N 1
ATOM 854 C CA . ALA A 1 110 ? 7.020 -4.397 7.892 1.00 94.62 110 ALA A CA 1
ATOM 855 C C . ALA A 1 110 ? 7.112 -3.553 9.177 1.00 94.62 110 ALA A C 1
ATOM 857 O O . ALA A 1 110 ? 6.082 -3.204 9.748 1.00 94.62 110 ALA A O 1
ATOM 858 N N . SER A 1 111 ? 8.320 -3.165 9.590 1.00 95.94 111 SER A N 1
ATOM 859 C CA . SER A 1 111 ? 8.552 -2.287 10.741 1.00 95.94 111 SER A CA 1
ATOM 860 C C . SER A 1 111 ? 7.870 -0.929 10.564 1.00 95.94 111 SER A C 1
ATOM 862 O O . SER A 1 111 ? 7.120 -0.496 11.433 1.00 95.94 111 SER A O 1
ATOM 864 N N . VAL A 1 112 ? 8.069 -0.276 9.414 1.00 96.31 112 VAL A N 1
ATOM 865 C CA . VAL A 1 112 ? 7.445 1.028 9.127 1.00 96.31 112 VAL A CA 1
ATOM 866 C C . VAL A 1 112 ? 5.921 0.910 9.066 1.00 96.31 112 VAL A C 1
ATOM 868 O O . VAL A 1 112 ? 5.210 1.761 9.592 1.00 96.31 112 VAL A O 1
ATOM 871 N N . ALA A 1 113 ? 5.400 -0.166 8.475 1.00 95.12 113 ALA A N 1
ATOM 872 C CA . ALA A 1 113 ? 3.965 -0.418 8.423 1.00 95.12 113 ALA A CA 1
ATOM 873 C C . ALA A 1 113 ? 3.352 -0.629 9.815 1.00 95.12 113 ALA A C 1
ATOM 875 O O . ALA A 1 113 ? 2.251 -0.149 10.084 1.00 95.12 113 ALA A O 1
ATOM 876 N N . LEU A 1 114 ? 4.065 -1.308 10.717 1.00 95.56 114 LEU A N 1
ATOM 877 C CA . LEU A 1 114 ? 3.620 -1.472 12.097 1.00 95.56 114 LEU A CA 1
ATOM 878 C C . LEU A 1 114 ? 3.520 -0.122 12.815 1.00 95.56 114 LEU A C 1
ATOM 880 O O . LEU A 1 114 ? 2.516 0.131 13.476 1.00 95.56 114 LEU A O 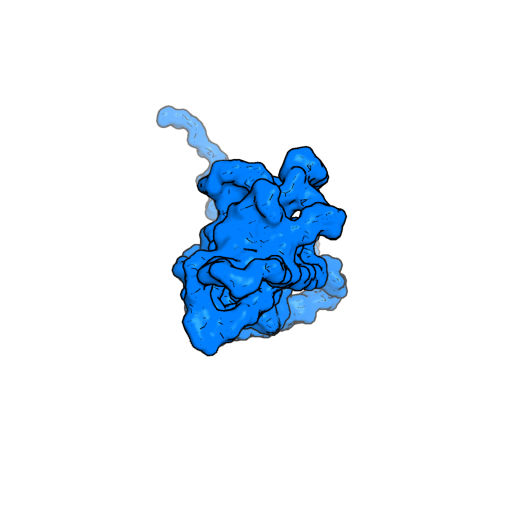1
ATOM 884 N N . ASP A 1 115 ? 4.503 0.762 12.642 1.00 96.19 115 ASP A N 1
ATOM 885 C CA . ASP A 1 115 ? 4.441 2.113 13.203 1.00 96.19 115 ASP A CA 1
ATOM 886 C C . ASP A 1 115 ? 3.250 2.902 12.636 1.00 96.19 115 ASP A C 1
ATOM 888 O O . ASP A 1 115 ? 2.488 3.511 13.384 1.00 96.19 115 ASP A O 1
ATOM 892 N N . MET A 1 116 ? 3.045 2.855 11.313 1.00 96.38 116 MET A N 1
ATOM 893 C CA . MET A 1 116 ? 1.905 3.507 10.659 1.00 96.38 116 MET A CA 1
ATOM 894 C C . MET A 1 116 ? 0.562 3.007 11.191 1.00 96.38 116 MET A C 1
ATOM 896 O O . MET A 1 116 ? -0.390 3.779 11.251 1.00 96.38 116 MET A O 1
ATOM 900 N N . ALA A 1 117 ? 0.465 1.740 11.606 1.00 96.44 117 ALA A N 1
ATOM 901 C CA . ALA A 1 117 ? -0.768 1.192 12.164 1.00 96.44 117 ALA A CA 1
ATOM 902 C C . ALA A 1 117 ? -1.237 1.923 13.436 1.00 96.44 117 ALA A C 1
ATOM 904 O O . ALA A 1 117 ? -2.423 1.885 13.767 1.00 96.44 117 ALA A O 1
ATOM 905 N N . TYR A 1 118 ? -0.312 2.589 14.130 1.00 97.31 118 TYR A N 1
ATOM 906 C CA . TYR A 1 118 ? -0.566 3.337 15.357 1.00 97.31 118 TYR A CA 1
ATOM 907 C C . TYR A 1 118 ? -0.305 4.844 15.223 1.00 97.31 118 TYR A C 1
ATOM 909 O O . TYR A 1 118 ? -0.618 5.586 16.151 1.00 97.31 118 TYR A O 1
ATOM 917 N N . ASP A 1 119 ? 0.202 5.307 14.077 1.00 96.62 119 ASP A N 1
ATOM 918 C CA . ASP A 1 119 ? 0.407 6.721 13.765 1.00 96.62 119 ASP A CA 1
ATOM 919 C C . ASP A 1 119 ? -0.113 7.067 12.357 1.00 96.62 119 ASP A C 1
ATOM 921 O O . ASP A 1 119 ? 0.502 6.810 11.314 1.00 96.62 119 ASP A O 1
ATOM 925 N N . PHE A 1 120 ? -1.282 7.707 12.335 1.00 96.00 120 PHE A N 1
ATOM 926 C CA . PHE A 1 120 ? -1.978 8.109 11.113 1.00 96.00 120 PHE A CA 1
ATOM 927 C C . PHE A 1 120 ? -1.490 9.447 10.528 1.00 96.00 120 PHE A C 1
ATOM 929 O O . PHE A 1 120 ? -1.984 9.870 9.478 1.00 96.00 120 PHE A O 1
ATOM 936 N N . THR A 1 121 ? -0.527 10.110 11.175 1.00 94.94 121 THR A N 1
ATOM 937 C CA . THR A 1 121 ? 0.061 11.383 10.717 1.00 94.94 121 THR A CA 1
ATOM 938 C C . THR A 1 121 ? 1.278 11.190 9.812 1.00 94.94 121 THR A C 1
ATOM 940 O O . THR A 1 121 ? 1.704 12.120 9.128 1.00 94.94 121 THR A O 1
ATOM 943 N N . ARG A 1 122 ? 1.796 9.960 9.757 1.00 94.88 122 ARG A N 1
ATOM 944 C CA . ARG A 1 122 ? 2.985 9.579 8.998 1.00 94.88 122 ARG A CA 1
ATOM 945 C C . ARG A 1 122 ? 2.897 9.893 7.490 1.00 94.88 122 ARG A C 1
ATOM 947 O O . ARG A 1 122 ? 1.881 9.590 6.857 1.00 94.88 122 ARG A O 1
ATOM 954 N N . PRO A 1 123 ? 3.957 10.449 6.869 1.00 92.25 123 PRO A N 1
ATOM 955 C CA . PRO A 1 123 ? 3.954 10.803 5.444 1.00 92.25 123 PRO A CA 1
ATOM 956 C C . PRO A 1 123 ? 3.836 9.585 4.512 1.00 92.25 123 PRO A C 1
ATOM 958 O O . PRO A 1 123 ? 3.321 9.698 3.396 1.00 92.25 123 PRO A O 1
ATOM 961 N N . GLU A 1 124 ? 4.234 8.401 4.983 1.00 93.50 124 GLU A N 1
ATOM 962 C CA . GLU A 1 124 ? 4.201 7.141 4.237 1.00 93.50 124 GLU A CA 1
ATOM 963 C C . GLU A 1 124 ? 2.791 6.740 3.757 1.00 93.50 124 GLU A C 1
ATOM 965 O O . GLU A 1 124 ? 2.648 5.975 2.799 1.00 93.50 124 GLU A O 1
ATOM 970 N N . TRP A 1 125 ? 1.727 7.286 4.361 1.00 92.94 125 TRP A N 1
ATOM 971 C CA . TRP A 1 125 ? 0.348 7.039 3.929 1.00 92.94 125 TRP A CA 1
ATOM 972 C C . TRP A 1 125 ? 0.083 7.486 2.492 1.00 92.94 125 TRP A C 1
ATOM 974 O O . TRP A 1 125 ? -0.693 6.826 1.794 1.00 92.94 125 TRP A O 1
ATOM 984 N N . LYS A 1 126 ? 0.714 8.581 2.036 1.00 88.75 126 LYS A N 1
ATOM 985 C CA . LYS A 1 126 ? 0.590 9.029 0.640 1.00 88.75 126 LYS A CA 1
ATOM 986 C C . LYS A 1 126 ? 1.134 7.947 -0.290 1.00 88.75 126 LYS A C 1
ATOM 988 O O . LYS A 1 126 ? 0.426 7.506 -1.187 1.00 88.75 126 LYS A O 1
ATOM 993 N N . TYR A 1 127 ? 2.338 7.459 -0.002 1.00 87.62 127 TYR A N 1
ATOM 994 C CA . TYR A 1 127 ? 3.018 6.439 -0.795 1.00 87.62 127 TYR A CA 1
ATOM 995 C C . TYR A 1 127 ? 2.209 5.139 -0.910 1.00 87.62 127 TYR A C 1
ATOM 997 O O . TYR A 1 127 ? 1.961 4.649 -2.013 1.00 87.62 127 TYR A O 1
ATOM 1005 N N . ALA A 1 128 ? 1.721 4.613 0.220 1.00 90.00 128 ALA A N 1
ATOM 1006 C CA . ALA A 1 128 ? 0.916 3.391 0.237 1.00 90.00 128 ALA A CA 1
ATOM 1007 C C . ALA A 1 128 ? -0.372 3.522 -0.596 1.00 90.00 128 ALA A C 1
ATOM 1009 O O . ALA A 1 128 ? -0.717 2.610 -1.345 1.00 90.00 128 ALA A O 1
ATOM 1010 N N . ARG A 1 129 ? -1.076 4.660 -0.507 1.00 88.25 129 ARG A N 1
ATOM 1011 C CA . ARG A 1 129 ? -2.298 4.903 -1.294 1.00 88.25 129 ARG A CA 1
ATOM 1012 C C . ARG A 1 129 ? -2.018 4.998 -2.784 1.00 88.25 129 ARG A C 1
ATOM 1014 O O . ARG A 1 129 ? -2.775 4.445 -3.577 1.00 88.25 129 ARG A O 1
ATOM 1021 N N . THR A 1 130 ? -0.934 5.662 -3.163 1.00 85.81 130 THR A N 1
ATOM 1022 C CA . THR A 1 130 ? -0.571 5.792 -4.570 1.00 85.81 130 THR A CA 1
ATOM 1023 C C . THR A 1 130 ? -0.258 4.428 -5.188 1.00 85.81 130 THR A C 1
ATOM 1025 O O . THR A 1 130 ? -0.757 4.115 -6.263 1.00 85.81 130 THR A O 1
ATOM 1028 N N . LEU A 1 131 ? 0.465 3.553 -4.478 1.00 86.06 131 LEU A N 1
ATOM 1029 C CA . LEU A 1 131 ? 0.711 2.186 -4.956 1.00 86.06 131 LEU A CA 1
ATOM 1030 C C . LEU A 1 131 ? -0.549 1.309 -4.989 1.00 86.06 131 LEU A C 1
ATOM 1032 O O . LEU A 1 131 ? -0.633 0.390 -5.801 1.00 86.06 131 LEU A O 1
ATOM 1036 N N . LEU A 1 132 ? -1.531 1.576 -4.124 1.00 84.69 132 LEU A N 1
ATOM 1037 C CA . LEU A 1 132 ? -2.821 0.881 -4.125 1.00 84.69 132 LEU A CA 1
ATOM 1038 C C . LEU A 1 132 ? -3.690 1.265 -5.335 1.00 84.69 132 LEU A C 1
ATOM 1040 O O . LEU A 1 132 ? -4.574 0.505 -5.722 1.00 84.69 132 LEU A O 1
ATOM 1044 N N . ALA A 1 133 ? -3.456 2.439 -5.926 1.00 81.44 133 ALA A N 1
ATOM 1045 C CA . ALA A 1 133 ? -4.250 2.963 -7.031 1.00 81.44 133 ALA A CA 1
ATOM 1046 C C . ALA A 1 133 ? -3.958 2.291 -8.387 1.00 81.44 133 ALA A C 1
ATOM 1048 O O . ALA A 1 133 ? -4.711 2.511 -9.335 1.00 81.44 133 ALA A O 1
ATOM 1049 N N . PHE A 1 134 ? -2.910 1.466 -8.497 1.00 80.94 134 PHE A N 1
ATOM 1050 C CA . PHE A 1 134 ? -2.619 0.735 -9.730 1.00 80.94 134 PHE A CA 1
ATOM 1051 C C . PHE A 1 134 ? -3.580 -0.438 -9.922 1.00 80.94 134 PHE A C 1
ATOM 1053 O O . PHE A 1 134 ? -3.399 -1.515 -9.359 1.00 80.94 134 PHE A O 1
ATOM 1060 N N . ASP A 1 135 ? -4.575 -0.247 -10.784 1.00 76.31 135 ASP A N 1
ATOM 1061 C CA . ASP A 1 135 ? -5.584 -1.266 -11.086 1.00 76.31 135 ASP A CA 1
ATOM 1062 C C . ASP A 1 135 ? -5.033 -2.451 -11.909 1.00 76.31 135 ASP A C 1
ATOM 1064 O O . ASP A 1 135 ? -5.525 -3.575 -11.785 1.00 76.31 135 ASP A O 1
ATOM 1068 N N . HIS A 1 136 ? -4.003 -2.212 -12.728 1.00 77.69 136 HIS A N 1
ATOM 1069 C CA . HIS A 1 136 ? -3.493 -3.169 -13.725 1.00 77.69 136 HIS A CA 1
ATOM 1070 C C . HIS A 1 136 ? -2.138 -3.789 -13.360 1.00 77.69 136 HIS A C 1
ATOM 1072 O O . HIS A 1 136 ? -1.693 -4.743 -13.996 1.00 77.69 136 HIS A O 1
ATOM 1078 N N . VAL A 1 137 ? -1.494 -3.284 -12.307 1.00 80.31 137 VAL A N 1
ATOM 1079 C CA . VAL A 1 137 ? -0.231 -3.818 -11.793 1.00 80.31 137 VAL A CA 1
ATOM 1080 C C . VAL A 1 137 ? -0.558 -4.694 -10.587 1.00 80.31 137 VAL A C 1
ATOM 1082 O O . VAL A 1 137 ? -1.073 -4.181 -9.593 1.00 80.31 137 VAL A O 1
ATOM 1085 N N . PRO A 1 138 ? -0.255 -6.006 -10.614 1.00 78.56 138 PRO A N 1
ATOM 1086 C CA . PRO A 1 138 ? -0.448 -6.849 -9.444 1.00 78.56 138 PRO A CA 1
ATOM 1087 C C . PRO A 1 138 ? 0.288 -6.252 -8.247 1.00 78.56 138 PRO A C 1
ATOM 1089 O O . PRO A 1 138 ? 1.472 -5.926 -8.351 1.00 78.56 138 PRO A O 1
ATOM 1092 N N . LEU A 1 139 ? -0.369 -6.160 -7.092 1.00 80.69 139 LEU A N 1
ATOM 1093 C CA . LEU A 1 139 ? 0.230 -5.575 -5.886 1.00 80.69 139 LEU A CA 1
ATOM 1094 C C . LEU A 1 139 ? 1.442 -6.391 -5.419 1.00 80.69 139 LEU A C 1
ATOM 1096 O O . LEU A 1 139 ? 2.383 -5.861 -4.833 1.00 80.69 139 LEU A O 1
ATOM 1100 N N . THR A 1 140 ? 1.478 -7.677 -5.778 1.00 78.31 140 THR A N 1
ATOM 1101 C CA . THR A 1 140 ? 2.639 -8.559 -5.613 1.00 78.31 140 THR A CA 1
ATOM 1102 C C . THR A 1 140 ? 3.892 -8.042 -6.314 1.00 78.31 140 THR A C 1
ATOM 1104 O O . THR A 1 140 ? 4.966 -8.541 -6.000 1.00 78.31 140 THR A O 1
ATOM 1107 N N . THR A 1 141 ? 3.803 -7.081 -7.234 1.00 81.25 141 THR A N 1
ATOM 1108 C CA . THR A 1 141 ? 4.950 -6.441 -7.895 1.00 81.25 141 THR A CA 1
ATOM 1109 C C . THR A 1 141 ? 5.788 -5.635 -6.904 1.00 81.25 141 THR A C 1
ATOM 1111 O O . THR A 1 141 ? 7.017 -5.674 -6.974 1.00 81.25 141 THR A O 1
ATOM 1114 N N . PHE A 1 142 ? 5.150 -4.975 -5.935 1.00 86.75 142 PHE A N 1
ATOM 1115 C CA . PHE A 1 142 ? 5.824 -4.079 -5.001 1.00 86.75 142 PHE A CA 1
ATOM 1116 C C . PHE A 1 142 ? 6.284 -4.827 -3.744 1.00 86.75 142 PHE A C 1
ATOM 1118 O O . PHE A 1 142 ? 5.503 -5.510 -3.076 1.00 86.75 142 PHE A O 1
ATOM 1125 N N . ASP A 1 143 ? 7.565 -4.678 -3.391 1.00 87.81 143 ASP A N 1
ATOM 1126 C CA . ASP A 1 143 ? 8.117 -5.269 -2.164 1.00 87.81 143 ASP A CA 1
ATOM 1127 C C . ASP A 1 143 ? 7.453 -4.701 -0.899 1.00 87.81 143 ASP A C 1
ATOM 1129 O O . ASP A 1 143 ? 7.330 -5.440 0.077 1.00 87.81 143 ASP A O 1
ATOM 1133 N N . LEU A 1 144 ? 6.939 -3.462 -0.953 1.00 89.56 144 LEU A N 1
ATOM 1134 C CA . LEU A 1 144 ? 6.107 -2.876 0.101 1.00 89.56 144 LEU A CA 1
ATOM 1135 C C . LEU A 1 144 ? 4.997 -3.847 0.517 1.00 89.56 144 LEU A C 1
ATOM 1137 O O . LEU A 1 144 ? 4.973 -4.305 1.657 1.00 89.56 144 LEU A O 1
ATOM 1141 N N . TRP A 1 145 ? 4.112 -4.214 -0.417 1.00 89.25 145 TRP A N 1
ATOM 1142 C CA . TRP A 1 145 ? 2.951 -5.047 -0.103 1.00 89.25 145 TRP A CA 1
ATOM 1143 C C . TRP A 1 145 ? 3.369 -6.414 0.439 1.00 89.25 145 TRP A C 1
ATOM 1145 O O . TRP A 1 145 ? 2.801 -6.897 1.411 1.00 89.25 145 TRP A O 1
ATOM 1155 N N . ARG A 1 146 ? 4.446 -7.003 -0.093 1.00 87.19 146 ARG A N 1
ATOM 1156 C CA . ARG A 1 146 ? 4.992 -8.272 0.419 1.00 87.19 146 ARG A CA 1
ATOM 1157 C C . ARG A 1 146 ? 5.469 -8.184 1.874 1.00 87.19 146 ARG A C 1
ATOM 1159 O O . ARG A 1 146 ? 5.375 -9.180 2.589 1.00 87.19 146 ARG A O 1
ATOM 1166 N N . GLY A 1 147 ? 6.005 -7.037 2.290 1.00 87.75 147 GLY A N 1
ATOM 1167 C CA . GLY A 1 147 ? 6.421 -6.786 3.670 1.00 87.75 147 GLY A CA 1
ATOM 1168 C C . GLY A 1 147 ? 5.226 -6.545 4.591 1.00 87.75 147 GLY A C 1
ATOM 1169 O O . GLY A 1 147 ? 5.070 -7.234 5.599 1.00 87.75 147 GLY A O 1
ATOM 1170 N N . VAL A 1 148 ? 4.342 -5.613 4.221 1.00 87.00 148 VAL A N 1
ATOM 1171 C CA . VAL A 1 148 ? 3.257 -5.145 5.104 1.00 87.00 148 VAL A CA 1
ATOM 1172 C C . VAL A 1 148 ? 2.160 -6.180 5.348 1.00 87.00 148 VAL A C 1
ATOM 1174 O O . VAL A 1 148 ? 1.510 -6.139 6.385 1.00 87.00 148 VAL A O 1
ATOM 1177 N N . LEU A 1 149 ? 1.979 -7.161 4.457 1.00 83.50 149 LEU A N 1
ATOM 1178 C CA . LEU A 1 149 ? 1.002 -8.243 4.657 1.00 83.50 149 LEU A CA 1
ATOM 1179 C C . LEU A 1 149 ? 1.313 -9.135 5.865 1.00 83.50 149 LEU A C 1
ATOM 1181 O O . LEU A 1 149 ? 0.452 -9.886 6.315 1.00 83.50 149 LEU A O 1
ATOM 1185 N N . ARG A 1 150 ? 2.534 -9.057 6.406 1.00 81.62 150 ARG A N 1
ATOM 1186 C CA . ARG A 1 150 ? 2.907 -9.715 7.666 1.00 81.62 150 ARG A CA 1
ATOM 1187 C C . ARG A 1 150 ? 2.393 -8.971 8.902 1.00 81.62 150 ARG A C 1
ATOM 1189 O O . ARG A 1 150 ? 2.500 -9.508 9.998 1.00 81.62 150 ARG A O 1
ATOM 1196 N N . GLN A 1 151 ? 1.856 -7.765 8.725 1.00 90.44 151 GLN A N 1
ATOM 1197 C CA . GLN A 1 151 ? 1.408 -6.867 9.785 1.00 90.44 151 GLN A CA 1
ATOM 1198 C C . GLN A 1 151 ? -0.117 -6.680 9.699 1.00 90.44 151 GLN A C 1
ATOM 1200 O O . GLN A 1 151 ? -0.597 -5.741 9.056 1.00 90.44 151 GLN A O 1
ATOM 1205 N N . PRO A 1 152 ? -0.918 -7.571 10.313 1.00 89.06 152 PRO A N 1
ATOM 1206 C CA . PRO A 1 152 ? -2.377 -7.480 10.245 1.00 89.06 152 PRO A CA 1
ATOM 1207 C C . PRO A 1 152 ? -2.922 -6.181 10.865 1.00 89.06 152 PRO A C 1
ATOM 1209 O O . PRO A 1 152 ? -3.970 -5.690 10.446 1.00 89.06 152 PRO A O 1
ATOM 1212 N N . GLU A 1 153 ? -2.205 -5.583 11.818 1.00 92.88 153 GLU A N 1
ATOM 1213 C CA . GLU A 1 153 ? -2.496 -4.264 12.380 1.00 92.88 153 GLU A CA 1
ATOM 1214 C C . GLU A 1 153 ? -2.491 -3.163 11.318 1.00 92.88 153 GLU A C 1
ATOM 1216 O O . GLU A 1 153 ? -3.429 -2.368 11.247 1.00 92.88 153 GLU A O 1
ATOM 1221 N N . PHE A 1 154 ? -1.469 -3.148 10.459 1.00 93.19 154 PHE A N 1
ATOM 1222 C CA . PHE A 1 154 ? -1.380 -2.192 9.361 1.00 93.19 154 PHE A CA 1
ATOM 1223 C C . PHE A 1 154 ? -2.525 -2.379 8.370 1.00 93.19 154 PHE A C 1
ATOM 1225 O O . PHE A 1 154 ? -3.099 -1.400 7.905 1.00 93.19 154 PHE A O 1
ATOM 1232 N N . MET A 1 155 ? -2.908 -3.624 8.083 1.00 89.19 155 MET A N 1
ATOM 1233 C CA . MET A 1 155 ? -4.025 -3.905 7.182 1.00 89.19 155 MET A CA 1
ATOM 1234 C C . MET A 1 155 ? -5.355 -3.370 7.730 1.00 89.19 155 MET A C 1
ATOM 1236 O O . MET A 1 155 ? -6.128 -2.770 6.982 1.00 89.19 155 MET A O 1
ATOM 1240 N N . LEU A 1 156 ? -5.606 -3.509 9.039 1.00 91.00 156 LEU A N 1
ATOM 1241 C CA . LEU A 1 156 ? -6.755 -2.864 9.681 1.00 91.00 156 LEU A CA 1
ATOM 1242 C C . LEU A 1 156 ? -6.651 -1.335 9.605 1.00 91.00 156 LEU A C 1
ATOM 1244 O O . LEU A 1 156 ? -7.634 -0.679 9.267 1.00 91.00 156 LEU A O 1
ATOM 1248 N N . ALA A 1 157 ? -5.484 -0.760 9.897 1.00 94.19 157 ALA A N 1
ATOM 1249 C CA . ALA A 1 157 ? -5.275 0.684 9.826 1.00 94.19 157 ALA A CA 1
ATOM 1250 C C . ALA A 1 157 ? -5.513 1.229 8.407 1.00 94.19 157 ALA A C 1
ATOM 1252 O O . ALA A 1 157 ? -6.202 2.235 8.233 1.00 94.19 157 ALA A O 1
ATOM 1253 N N . LEU A 1 158 ? -5.022 0.528 7.383 1.00 91.88 158 LEU A N 1
ATOM 1254 C CA . LEU A 1 158 ? -5.242 0.847 5.977 1.00 91.88 158 LEU A CA 1
ATOM 1255 C C . LEU A 1 158 ? -6.735 0.833 5.650 1.00 91.88 158 LEU A C 1
ATOM 1257 O O . LEU A 1 158 ? -7.247 1.815 5.113 1.00 91.88 158 LEU A O 1
ATOM 1261 N N . LEU A 1 159 ? -7.455 -0.219 6.054 1.00 89.94 159 LEU A N 1
ATOM 1262 C CA . LEU A 1 159 ? -8.906 -0.287 5.904 1.00 89.94 159 LEU A CA 1
ATOM 1263 C C . LEU A 1 159 ? -9.595 0.874 6.618 1.00 89.94 159 LEU A C 1
ATOM 1265 O O . LEU A 1 159 ? -10.406 1.544 5.993 1.00 89.94 159 LEU A O 1
ATOM 1269 N N . LEU A 1 160 ? -9.250 1.184 7.873 1.00 91.81 160 LEU A N 1
ATOM 1270 C CA . LEU A 1 160 ? -9.807 2.304 8.647 1.00 91.81 160 LEU A CA 1
ATOM 1271 C C . LEU A 1 160 ? -9.506 3.682 8.043 1.00 91.81 160 LEU A C 1
ATOM 1273 O O . LEU A 1 160 ? -10.333 4.589 8.163 1.00 91.81 160 LEU A O 1
ATOM 1277 N N . ASN A 1 161 ? -8.410 3.832 7.304 1.00 91.44 161 ASN A N 1
ATOM 1278 C CA . ASN A 1 161 ? -8.034 5.076 6.630 1.00 91.44 161 ASN A CA 1
ATOM 1279 C C . ASN A 1 161 ? -8.525 5.163 5.168 1.00 91.44 161 ASN A C 1
ATOM 1281 O O . ASN A 1 161 ? -8.494 6.239 4.572 1.00 91.44 161 ASN A O 1
ATOM 1285 N N . ALA A 1 162 ? -8.991 4.050 4.593 1.00 88.62 162 ALA A N 1
ATOM 1286 C CA . ALA A 1 162 ? -9.383 3.951 3.188 1.00 88.62 162 ALA A CA 1
ATOM 1287 C C . ALA A 1 162 ? -10.729 4.630 2.839 1.00 88.62 162 ALA A C 1
ATOM 1289 O O . ALA A 1 162 ? -11.660 4.684 3.642 1.00 88.62 162 ALA A O 1
ATOM 1290 N N . ASN A 1 163 ? -10.891 5.127 1.621 1.00 87.00 163 ASN A N 1
ATOM 1291 C CA . ASN A 1 163 ? -12.208 5.418 1.052 1.00 87.00 163 ASN A CA 1
ATOM 1292 C C . ASN A 1 163 ? -12.846 4.140 0.465 1.00 87.00 163 ASN A C 1
ATOM 1294 O O . ASN A 1 163 ? -12.223 3.083 0.438 1.00 87.00 163 ASN A O 1
ATOM 1298 N N . LYS A 1 164 ? -14.091 4.223 -0.023 1.00 80.75 164 LYS A N 1
ATOM 1299 C CA . LYS A 1 164 ? -14.807 3.054 -0.562 1.00 80.75 164 LYS A CA 1
ATOM 1300 C C . LYS A 1 164 ? -14.056 2.364 -1.715 1.00 80.75 164 LYS A C 1
ATOM 1302 O O . LYS A 1 164 ? -13.932 1.147 -1.707 1.00 80.75 164 LYS A O 1
ATOM 1307 N N . LYS A 1 165 ? -13.501 3.134 -2.662 1.00 80.88 165 LYS A N 1
ATOM 1308 C CA . LYS A 1 165 ? -12.719 2.591 -3.789 1.00 80.88 165 LYS A CA 1
ATOM 1309 C C . LYS A 1 165 ? -11.448 1.894 -3.293 1.00 80.88 165 LYS A C 1
ATOM 1311 O O . LYS A 1 165 ? -11.093 0.834 -3.792 1.00 80.88 165 LYS A O 1
ATOM 1316 N N . GLU A 1 166 ? -10.768 2.483 -2.312 1.00 84.81 166 GLU A N 1
ATOM 1317 C CA . GLU A 1 166 ? -9.562 1.910 -1.704 1.00 84.81 166 GLU A CA 1
ATOM 1318 C C . GLU A 1 166 ? -9.872 0.611 -0.942 1.00 84.81 166 GLU A C 1
ATOM 1320 O O . GLU A 1 166 ? -9.104 -0.338 -1.057 1.00 84.81 166 GLU A O 1
ATOM 1325 N N . ILE A 1 167 ? -11.007 0.522 -0.235 1.00 81.12 167 ILE A N 1
ATOM 1326 C CA . ILE A 1 167 ? -11.451 -0.713 0.439 1.00 81.12 167 ILE A CA 1
ATOM 1327 C C . ILE A 1 167 ? -11.572 -1.862 -0.568 1.00 81.12 167 ILE A C 1
ATOM 1329 O O . ILE A 1 167 ? -11.042 -2.942 -0.316 1.00 81.12 167 ILE A O 1
ATOM 1333 N N . ASP A 1 168 ? -12.186 -1.623 -1.729 1.00 81.00 168 ASP A N 1
ATOM 1334 C CA . ASP A 1 168 ? -12.311 -2.644 -2.776 1.00 81.00 168 ASP A CA 1
ATOM 1335 C C . ASP A 1 168 ? -10.938 -3.117 -3.289 1.00 81.00 168 ASP A C 1
ATOM 1337 O O . ASP A 1 168 ? -10.745 -4.308 -3.540 1.00 81.00 168 ASP A O 1
ATOM 1341 N N . GLN A 1 169 ? -9.955 -2.213 -3.407 1.00 79.81 169 GLN A N 1
ATOM 1342 C CA . GLN A 1 169 ? -8.587 -2.578 -3.804 1.00 79.81 169 GLN A CA 1
ATOM 1343 C C . GLN A 1 169 ? -7.858 -3.375 -2.725 1.00 79.81 169 GLN A C 1
ATOM 1345 O O . GLN A 1 169 ? -7.229 -4.389 -3.029 1.00 79.81 169 GLN A O 1
ATOM 1350 N N . VAL A 1 170 ? -7.974 -2.962 -1.460 1.00 79.56 170 VAL A N 1
ATOM 1351 C CA . VAL A 1 170 ? -7.421 -3.725 -0.333 1.00 79.56 170 VAL A CA 1
ATOM 1352 C C . VAL A 1 170 ? -8.047 -5.116 -0.294 1.00 79.56 170 VAL A C 1
ATOM 1354 O O . VAL A 1 170 ? -7.339 -6.095 -0.092 1.00 79.56 170 VAL A O 1
ATOM 1357 N N . TRP A 1 171 ? -9.341 -5.252 -0.589 1.00 76.25 171 TRP A N 1
ATOM 1358 C CA . TRP A 1 171 ? -9.981 -6.564 -0.649 1.00 76.25 171 TRP A CA 1
ATOM 1359 C C . TRP A 1 171 ? -9.501 -7.442 -1.798 1.00 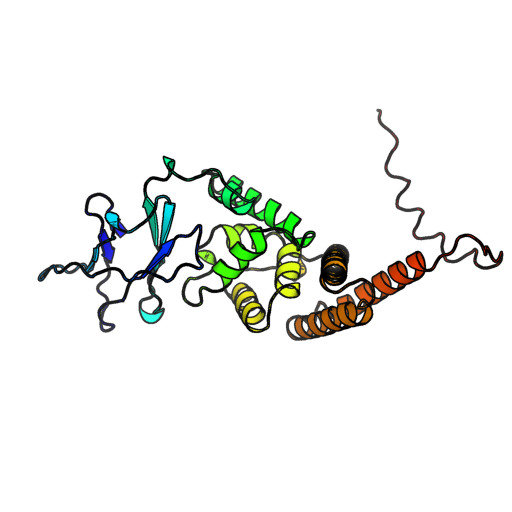76.25 171 TRP A C 1
ATOM 1361 O O . TRP A 1 171 ? -9.425 -8.660 -1.638 1.00 76.25 171 TRP A O 1
ATOM 1371 N N . LYS A 1 172 ? -9.098 -6.873 -2.939 1.00 75.00 172 LYS A N 1
ATOM 1372 C CA . LYS A 1 172 ? -8.426 -7.667 -3.980 1.00 75.00 172 LYS A CA 1
ATOM 1373 C C . LYS A 1 172 ? -7.116 -8.282 -3.472 1.00 75.00 172 LYS A C 1
ATOM 1375 O O . LYS A 1 172 ? -6.739 -9.338 -3.983 1.00 75.00 172 LYS A O 1
ATOM 1380 N N . MET A 1 173 ? -6.453 -7.696 -2.465 1.00 73.94 173 MET A N 1
ATOM 1381 C CA . MET A 1 173 ? -5.257 -8.299 -1.857 1.00 73.94 173 MET A CA 1
ATOM 1382 C C . MET A 1 173 ? -5.548 -9.658 -1.230 1.00 73.94 173 MET A C 1
ATOM 1384 O O . MET A 1 173 ? -4.697 -10.533 -1.319 1.00 73.94 173 MET A O 1
ATOM 1388 N N . ASP A 1 174 ? -6.740 -9.867 -0.670 1.00 71.12 174 ASP A N 1
ATOM 1389 C CA . ASP A 1 174 ? -7.144 -11.151 -0.082 1.00 71.12 174 ASP A CA 1
ATOM 1390 C C . ASP A 1 174 ? -7.118 -12.295 -1.112 1.00 71.12 174 ASP A C 1
ATOM 1392 O O . ASP A 1 174 ? -6.787 -13.434 -0.802 1.00 71.12 174 ASP A O 1
ATOM 1396 N N . LYS A 1 175 ? -7.387 -11.977 -2.386 1.00 71.94 175 LYS A N 1
ATOM 1397 C CA . LYS A 1 175 ? -7.277 -12.932 -3.501 1.00 71.94 175 LYS A CA 1
ATOM 1398 C C . LYS A 1 175 ? -5.850 -13.072 -4.033 1.00 71.94 175 LYS A C 1
ATOM 1400 O O . LYS A 1 175 ? -5.514 -14.106 -4.602 1.00 71.94 175 LYS A O 1
ATOM 1405 N N . GLN A 1 176 ? -5.036 -12.022 -3.920 1.00 70.06 176 GLN A N 1
ATOM 1406 C CA . GLN A 1 176 ? -3.671 -11.981 -4.462 1.00 70.06 176 GLN A CA 1
ATOM 1407 C C . GLN A 1 176 ? -2.616 -12.497 -3.475 1.00 70.06 176 GLN A C 1
ATOM 1409 O O . GLN A 1 176 ? -1.506 -12.837 -3.885 1.00 70.06 176 GLN A O 1
ATOM 1414 N N . PHE A 1 177 ? -2.949 -12.560 -2.189 1.00 67.94 177 PHE A N 1
ATOM 1415 C CA . PHE A 1 177 ? -2.042 -12.940 -1.121 1.00 67.94 177 PHE A CA 1
ATOM 1416 C C . PHE A 1 177 ? -2.748 -13.823 -0.091 1.00 67.94 177 PHE A C 1
ATOM 1418 O O . PHE A 1 177 ? -3.932 -13.631 0.162 1.00 67.94 177 PHE A O 1
ATOM 1425 N N . PRO A 1 178 ? -2.030 -14.742 0.577 1.00 65.69 178 PRO A N 1
ATOM 1426 C CA . PRO A 1 178 ? -2.570 -15.516 1.690 1.00 65.69 178 PRO A CA 1
ATOM 1427 C C . PRO A 1 178 ? -2.651 -14.647 2.958 1.00 65.69 178 PRO A C 1
ATOM 1429 O O . PRO A 1 178 ? -1.961 -14.903 3.946 1.00 65.69 178 PRO A O 1
ATOM 1432 N N . LEU A 1 179 ? -3.430 -13.565 2.917 1.00 65.69 179 LEU A N 1
ATOM 1433 C CA . LEU A 1 179 ? -3.576 -12.661 4.048 1.00 65.69 179 LEU A CA 1
ATOM 1434 C C . LEU A 1 179 ? -4.411 -13.334 5.140 1.00 65.69 179 LEU A C 1
ATOM 1436 O O . LEU A 1 179 ? -5.583 -13.650 4.964 1.00 65.69 179 LEU A O 1
ATOM 1440 N N . LEU A 1 180 ? -3.805 -13.550 6.304 1.00 66.94 180 LEU A N 1
ATOM 1441 C CA . LEU A 1 180 ? -4.487 -14.159 7.439 1.00 66.94 180 LEU A CA 1
ATOM 1442 C C . LEU A 1 180 ? -5.080 -13.067 8.329 1.00 66.94 180 LEU A C 1
ATOM 1444 O O . LEU A 1 180 ? -4.524 -12.745 9.375 1.00 66.94 180 LEU A O 1
ATOM 1448 N N . TRP A 1 181 ? -6.247 -12.532 7.959 1.00 72.44 181 TRP A N 1
ATOM 1449 C CA . TRP A 1 181 ? -7.022 -11.621 8.822 1.00 72.44 181 TRP A CA 1
ATOM 1450 C C . TRP A 1 181 ? -7.278 -12.199 10.223 1.00 72.44 181 TRP A C 1
ATOM 1452 O O . TRP A 1 181 ? -7.366 -11.467 11.208 1.00 72.44 181 TRP A O 1
ATOM 1462 N N . TYR A 1 182 ? -7.323 -13.530 10.327 1.00 72.81 182 TYR A N 1
ATOM 1463 C CA . TYR A 1 182 ? -7.431 -14.280 11.580 1.00 72.81 182 TYR A CA 1
ATOM 1464 C C . TYR A 1 182 ? -6.217 -14.135 12.514 1.00 72.81 182 TYR A C 1
ATOM 1466 O O . TYR A 1 182 ? -6.325 -14.460 13.693 1.00 72.81 182 TYR A O 1
ATOM 1474 N N . ALA A 1 183 ? -5.074 -13.649 12.022 1.00 83.69 183 ALA A N 1
ATOM 1475 C CA . ALA A 1 183 ? -3.900 -13.381 12.849 1.00 83.69 183 ALA A CA 1
ATOM 1476 C C . ALA A 1 183 ? -4.040 -12.091 13.677 1.00 83.69 183 ALA A C 1
ATOM 1478 O O . ALA A 1 183 ? -3.291 -11.896 14.638 1.00 83.69 183 ALA A O 1
ATOM 1479 N N . LEU A 1 184 ? -5.002 -11.219 13.343 1.00 87.31 184 LEU A N 1
ATOM 1480 C CA . LEU A 1 184 ? -5.227 -9.981 14.077 1.00 87.31 184 LEU A CA 1
ATOM 1481 C C . LEU A 1 184 ? -5.809 -10.268 15.466 1.00 87.31 184 LEU A C 1
ATOM 1483 O O . LEU A 1 184 ? -6.964 -10.672 15.618 1.00 87.31 184 LEU A O 1
ATOM 1487 N N . LYS A 1 185 ? -5.021 -9.999 16.508 1.00 89.25 185 LYS A N 1
ATOM 1488 C CA . LYS A 1 185 ? -5.493 -10.083 17.894 1.00 89.25 185 LYS A CA 1
ATOM 1489 C C . LYS A 1 185 ? -6.503 -8.970 18.165 1.00 89.25 185 LYS A C 1
ATOM 1491 O O . LYS A 1 185 ? -6.261 -7.814 17.827 1.00 89.25 185 LYS A O 1
ATOM 1496 N N . VAL A 1 186 ? -7.583 -9.294 18.879 1.00 87.50 186 VAL A N 1
ATOM 1497 C CA . VAL A 1 186 ? -8.606 -8.311 19.291 1.00 87.50 186 VAL A CA 1
ATOM 1498 C C . VAL A 1 186 ? -7.983 -7.137 20.051 1.00 87.50 186 VAL A C 1
AT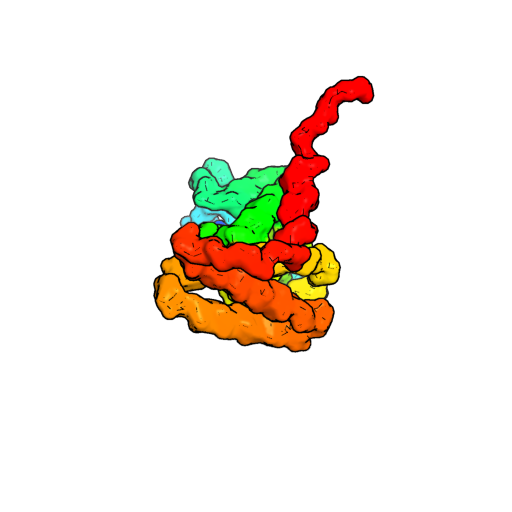OM 1500 O O . VAL A 1 186 ? -8.342 -5.989 19.817 1.00 87.50 186 VAL A O 1
ATOM 1503 N N . THR A 1 187 ? -7.007 -7.401 20.922 1.00 90.50 187 THR A N 1
ATOM 1504 C CA . THR A 1 187 ? -6.308 -6.354 21.679 1.00 90.50 187 THR A CA 1
ATOM 1505 C C . THR A 1 187 ? -5.504 -5.411 20.785 1.00 90.50 187 THR A C 1
ATOM 1507 O O . THR A 1 187 ? -5.498 -4.211 21.044 1.00 90.50 187 THR A O 1
ATOM 1510 N N . SER A 1 188 ? -4.858 -5.917 19.728 1.00 93.12 188 SER A N 1
ATOM 1511 C CA . SER A 1 188 ? -4.197 -5.073 18.725 1.00 93.12 188 SER A CA 1
ATOM 1512 C C . SER A 1 188 ? -5.224 -4.265 17.929 1.00 93.12 188 SER A C 1
ATOM 1514 O O . SER A 1 188 ? -5.059 -3.063 17.760 1.00 93.12 188 SER A O 1
ATOM 1516 N N . ALA A 1 189 ? -6.324 -4.895 17.503 1.00 91.88 189 ALA A N 1
ATOM 1517 C CA . ALA A 1 189 ? -7.378 -4.231 16.738 1.00 91.88 189 ALA A CA 1
ATOM 1518 C C . ALA A 1 189 ? -8.012 -3.052 17.496 1.00 91.88 189 ALA A C 1
ATOM 1520 O O . ALA A 1 189 ? -8.237 -1.988 16.918 1.00 91.88 189 ALA A O 1
ATOM 1521 N N . VAL A 1 190 ? -8.256 -3.220 18.801 1.00 92.56 190 VAL A N 1
ATOM 1522 C CA . VAL A 1 190 ? -8.746 -2.144 19.674 1.00 92.56 190 VAL A CA 1
ATOM 1523 C C . VAL A 1 190 ? -7.743 -0.990 19.725 1.00 92.56 190 VAL A C 1
ATOM 1525 O O . VAL A 1 190 ? -8.138 0.143 19.474 1.00 92.56 190 VAL A O 1
ATOM 1528 N N . LYS A 1 191 ? -6.448 -1.265 19.935 1.00 95.19 191 LYS A N 1
ATOM 1529 C CA . LYS A 1 191 ? -5.400 -0.228 19.968 1.00 95.19 191 LYS A CA 1
ATOM 1530 C C . LYS A 1 191 ? -5.261 0.537 18.650 1.00 95.19 191 LYS A C 1
ATOM 1532 O O . LYS A 1 191 ? -5.135 1.755 18.667 1.00 95.19 191 LYS A O 1
ATOM 1537 N N . VAL A 1 192 ? -5.298 -0.156 17.511 1.00 96.56 192 VAL A N 1
ATOM 1538 C CA . VAL A 1 192 ? -5.269 0.484 16.181 1.00 96.56 192 VAL A CA 1
ATOM 1539 C C . VAL A 1 192 ? -6.486 1.398 16.009 1.00 96.56 192 VAL A C 1
ATOM 1541 O O . VAL A 1 192 ? -6.376 2.525 15.532 1.00 96.56 192 VAL A O 1
ATOM 1544 N N . THR A 1 193 ? -7.656 0.934 16.447 1.00 95.12 193 THR A N 1
ATOM 1545 C CA . THR A 1 193 ? -8.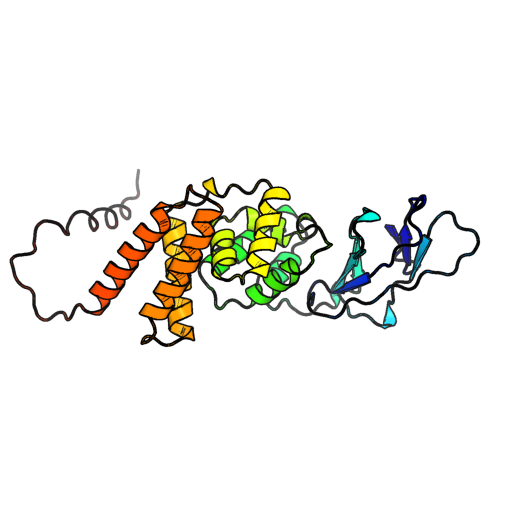895 1.715 16.374 1.00 95.12 193 THR A CA 1
ATOM 1546 C C . THR A 1 193 ? -8.863 2.936 17.301 1.00 95.12 193 THR A C 1
ATOM 1548 O O . THR A 1 193 ? -9.342 4.002 16.924 1.00 95.12 193 THR A O 1
ATOM 1551 N N . GLU A 1 194 ? -8.280 2.810 18.496 1.00 94.81 194 GLU A N 1
ATOM 1552 C CA . GLU A 1 194 ? -8.032 3.928 19.417 1.00 94.81 194 GLU A CA 1
ATOM 1553 C C . GLU A 1 194 ? -7.067 4.953 18.816 1.00 94.81 194 GLU A C 1
ATOM 1555 O O . GLU A 1 194 ? -7.362 6.146 18.839 1.00 94.81 194 GLU A O 1
ATOM 1560 N N . ALA A 1 195 ? -5.959 4.506 18.219 1.00 96.81 195 ALA A N 1
ATOM 1561 C CA . ALA A 1 195 ? -5.021 5.387 17.526 1.00 96.81 195 ALA A CA 1
ATOM 1562 C C . ALA A 1 195 ? -5.715 6.163 16.394 1.00 96.81 195 ALA A C 1
ATOM 1564 O O . ALA A 1 195 ? -5.562 7.379 16.277 1.00 96.81 195 ALA A O 1
ATOM 1565 N N . PHE A 1 196 ? -6.561 5.485 15.612 1.00 96.31 196 PHE A N 1
ATOM 1566 C CA . PHE A 1 196 ? -7.348 6.136 14.568 1.00 96.31 196 PHE A CA 1
ATOM 1567 C C . PHE A 1 196 ? -8.384 7.122 15.128 1.00 96.31 196 PHE A C 1
ATOM 1569 O O . PHE A 1 196 ? -8.608 8.183 14.549 1.00 96.31 196 PHE A O 1
ATOM 1576 N N . TYR A 1 197 ? -9.005 6.804 16.266 1.00 94.62 197 TYR A N 1
ATOM 1577 C CA . TYR A 1 197 ? -9.914 7.713 16.962 1.00 94.62 197 TYR A CA 1
ATOM 1578 C C . TYR A 1 197 ? -9.208 8.996 17.408 1.00 94.62 197 TYR A C 1
ATOM 1580 O O . TYR A 1 197 ? -9.696 10.084 17.110 1.00 94.62 197 TYR A O 1
ATOM 1588 N N . HIS A 1 198 ? -8.043 8.884 18.050 1.00 93.75 198 HIS A N 1
ATOM 1589 C CA . HIS A 1 198 ? -7.249 10.045 18.457 1.00 93.75 198 HIS A CA 1
ATOM 1590 C C . HIS A 1 198 ? -6.840 10.907 17.261 1.00 93.75 198 HIS A C 1
ATOM 1592 O O . HIS A 1 198 ? -7.047 12.117 17.284 1.00 93.75 198 HIS A O 1
ATOM 1598 N N . TYR A 1 199 ? -6.396 10.278 16.173 1.00 95.50 199 TYR A N 1
ATOM 1599 C CA . TYR A 1 199 ? -6.114 10.971 14.918 1.00 95.50 199 TYR A CA 1
ATOM 1600 C C . TYR A 1 199 ? -7.323 11.744 14.362 1.00 95.50 199 TYR A C 1
ATOM 1602 O O . TYR A 1 199 ? -7.186 12.865 13.868 1.00 95.50 199 TYR A O 1
ATOM 1610 N N . LEU A 1 200 ? -8.529 11.166 14.425 1.00 94.12 200 LEU A N 1
ATOM 1611 C CA . LEU A 1 200 ? -9.741 11.863 13.994 1.00 94.12 200 LEU A CA 1
ATOM 1612 C C . LEU A 1 200 ? -10.072 13.051 14.900 1.00 94.12 200 LEU A C 1
ATOM 1614 O O . LEU A 1 200 ? -10.468 14.086 14.372 1.00 94.12 200 LEU A O 1
ATOM 1618 N N . LEU A 1 201 ? -9.901 12.925 16.219 1.00 93.62 201 LEU A N 1
ATOM 1619 C CA . LEU A 1 201 ? -10.120 14.035 17.152 1.00 93.62 201 LEU A CA 1
ATOM 1620 C C . LEU A 1 201 ? -9.163 15.197 16.888 1.00 93.62 201 LEU A C 1
ATOM 1622 O O . LEU A 1 201 ? -9.602 16.339 16.830 1.00 93.62 201 LEU A O 1
ATOM 1626 N N . GLU A 1 202 ? -7.879 14.918 16.667 1.00 93.12 202 GLU A N 1
ATOM 1627 C CA . GLU A 1 202 ? -6.893 15.955 16.339 1.00 93.12 202 GLU A CA 1
ATOM 1628 C C . GLU A 1 202 ? -7.250 16.698 15.043 1.00 93.12 202 GLU A C 1
ATOM 1630 O O . GLU A 1 202 ? -7.050 17.905 14.936 1.00 93.12 202 GLU A O 1
ATOM 1635 N N . ARG A 1 203 ? -7.822 15.992 14.059 1.00 92.19 203 ARG A N 1
ATOM 1636 C CA . ARG A 1 203 ? -8.220 16.578 12.770 1.00 92.19 203 ARG A CA 1
ATOM 1637 C C . ARG A 1 203 ? -9.565 17.299 12.780 1.00 92.19 203 ARG A C 1
ATOM 1639 O O . ARG A 1 203 ? -9.746 18.218 11.985 1.00 92.19 203 ARG A O 1
ATOM 1646 N N . LEU A 1 204 ? -10.529 16.822 13.564 1.00 91.00 204 LEU A N 1
ATOM 1647 C CA . LEU A 1 204 ? -11.903 17.337 13.584 1.00 91.00 204 LEU A CA 1
ATOM 1648 C C . LEU A 1 204 ? -12.149 18.334 14.726 1.00 91.00 204 LEU A C 1
ATOM 1650 O O . LEU A 1 204 ? -13.096 19.110 14.640 1.00 91.00 204 LEU A O 1
ATOM 1654 N N . GLY A 1 205 ? -11.310 18.316 15.763 1.00 88.69 205 GLY A N 1
ATOM 1655 C CA . GLY A 1 205 ? -11.536 18.990 17.039 1.00 88.69 205 GLY A CA 1
ATOM 1656 C C . GLY A 1 205 ? -12.160 18.052 18.080 1.00 88.69 205 GLY A C 1
ATOM 1657 O O . GLY A 1 205 ? -12.922 17.142 17.742 1.00 88.69 205 GLY A O 1
ATOM 1658 N N . GLU A 1 206 ? -11.844 18.275 19.360 1.00 83.31 206 GLU A N 1
ATOM 1659 C CA . GLU A 1 206 ? -12.310 17.414 20.461 1.00 83.31 206 GLU A CA 1
ATOM 1660 C C . GLU A 1 206 ? -13.839 17.402 20.617 1.00 83.31 206 GLU A C 1
ATOM 1662 O O . GLU A 1 206 ? -14.409 16.372 20.981 1.00 83.31 206 GLU A O 1
ATOM 1667 N N . ASP A 1 207 ? -14.509 18.499 20.258 1.00 87.25 207 ASP A N 1
ATOM 1668 C CA . ASP A 1 207 ? -15.969 18.638 20.332 1.00 87.25 207 ASP A CA 1
ATOM 1669 C C . ASP A 1 207 ? -16.718 17.721 19.345 1.00 87.25 207 ASP A C 1
ATOM 1671 O O . ASP A 1 207 ? -17.928 17.546 19.458 1.00 87.25 207 ASP A O 1
ATOM 1675 N N . MET A 1 208 ? -16.005 17.101 18.397 1.00 90.12 208 MET A N 1
ATOM 1676 C CA . MET A 1 208 ? -16.554 16.226 17.352 1.00 90.12 208 MET A CA 1
ATOM 1677 C C . MET A 1 208 ? -16.354 14.733 17.669 1.00 90.12 208 MET A C 1
ATOM 1679 O O . MET A 1 208 ? -16.283 13.888 16.768 1.00 90.12 208 MET A O 1
ATOM 1683 N N . ALA A 1 209 ? -16.217 14.387 18.952 1.00 89.88 209 ALA A N 1
ATOM 1684 C CA . ALA A 1 209 ? -15.950 13.023 19.403 1.00 89.88 209 ALA A CA 1
ATOM 1685 C C . ALA A 1 209 ? -17.041 12.017 19.010 1.00 89.88 209 ALA A C 1
ATOM 1687 O O . ALA A 1 209 ? -16.735 10.897 18.597 1.00 89.88 209 ALA A O 1
ATOM 1688 N N . ASP A 1 210 ? -18.307 12.413 19.085 1.00 89.44 210 ASP A N 1
ATOM 1689 C CA . ASP A 1 210 ? -19.457 11.621 18.649 1.00 89.44 210 ASP A CA 1
ATOM 1690 C C . ASP A 1 210 ? -19.425 11.351 17.134 1.00 89.44 210 ASP A C 1
ATOM 1692 O O . ASP A 1 210 ? -19.644 10.219 16.695 1.00 89.44 210 ASP A O 1
ATOM 1696 N N . VAL A 1 211 ? -19.056 12.355 16.331 1.00 91.56 211 VAL A N 1
ATOM 1697 C CA . VAL A 1 211 ? -18.881 12.231 14.878 1.00 91.56 211 VAL A CA 1
ATOM 1698 C C . VAL A 1 211 ? -17.737 11.271 14.548 1.00 91.56 211 VAL A C 1
ATOM 1700 O O . VAL A 1 211 ? -17.886 10.409 13.674 1.00 91.56 211 VAL A O 1
ATOM 1703 N N . ALA A 1 212 ? -16.607 11.377 15.253 1.00 91.44 212 ALA A N 1
ATOM 1704 C CA . ALA A 1 212 ? -15.474 10.470 15.091 1.00 91.44 212 ALA A CA 1
ATOM 1705 C C . ALA A 1 212 ? -15.865 9.020 15.426 1.00 91.44 212 ALA A C 1
ATOM 1707 O O . ALA A 1 212 ? -15.619 8.115 14.622 1.00 91.44 212 ALA A O 1
ATOM 1708 N N . GLN A 1 213 ? -16.546 8.797 16.555 1.00 91.75 213 GLN A N 1
ATOM 1709 C CA . GLN A 1 213 ? -17.046 7.475 16.950 1.00 91.75 213 GLN A CA 1
ATOM 1710 C C . GLN A 1 213 ? -18.025 6.911 15.920 1.00 91.75 213 GLN A C 1
ATOM 1712 O O . GLN A 1 213 ? -17.857 5.774 15.477 1.00 91.75 213 GLN A O 1
ATOM 1717 N N . LEU A 1 214 ? -19.001 7.708 15.473 1.00 91.75 214 LEU A N 1
ATOM 1718 C CA . LEU A 1 214 ? -19.979 7.292 14.469 1.00 91.75 214 LEU A CA 1
ATOM 1719 C C . LEU A 1 214 ? -19.301 6.898 13.150 1.00 91.75 214 LEU A C 1
ATOM 1721 O O . LEU A 1 214 ? -19.678 5.900 12.529 1.00 91.75 214 LEU A O 1
ATOM 1725 N N . ARG A 1 215 ? -18.286 7.656 12.718 1.00 91.69 215 ARG A N 1
ATOM 1726 C CA . ARG A 1 215 ? -17.512 7.348 11.508 1.00 91.69 215 ARG A CA 1
ATOM 1727 C C . ARG A 1 215 ? -16.793 6.008 11.634 1.00 91.69 215 ARG A C 1
ATOM 1729 O O . ARG A 1 215 ? -16.861 5.203 10.705 1.00 91.69 215 ARG A O 1
ATOM 1736 N N . ILE A 1 216 ? -16.138 5.755 12.765 1.00 93.12 216 ILE A N 1
ATOM 1737 C CA . ILE A 1 216 ? -15.449 4.484 13.010 1.00 93.12 216 ILE A CA 1
ATOM 1738 C C . ILE A 1 216 ? -16.454 3.335 13.093 1.00 93.12 216 ILE A C 1
ATOM 1740 O O . ILE A 1 216 ? -16.246 2.311 12.454 1.00 93.12 216 ILE A O 1
ATOM 1744 N N . GLN A 1 217 ? -17.569 3.499 13.808 1.00 91.38 217 GLN A N 1
ATOM 1745 C CA . GLN A 1 217 ? -18.601 2.466 13.933 1.00 91.38 217 GLN A CA 1
ATOM 1746 C C . GLN A 1 217 ? -19.183 2.064 12.579 1.00 91.38 217 GLN A C 1
ATOM 1748 O O . GLN A 1 217 ? -19.269 0.871 12.289 1.00 91.38 217 GLN A O 1
ATOM 1753 N N . LYS A 1 218 ? -19.533 3.038 11.727 1.00 90.50 218 LYS A N 1
ATOM 1754 C CA . LYS A 1 218 ? -19.999 2.765 10.357 1.00 90.50 218 LYS A CA 1
ATOM 1755 C C . LYS A 1 218 ? -18.974 1.947 9.581 1.00 90.50 218 LYS A C 1
ATOM 1757 O O . LYS A 1 218 ? -19.332 0.987 8.906 1.00 90.50 218 LYS A O 1
ATOM 1762 N N . LYS A 1 219 ? -17.700 2.303 9.728 1.00 89.69 219 LYS A N 1
ATOM 1763 C CA . LYS A 1 219 ? -16.607 1.636 9.036 1.00 89.69 219 LYS A CA 1
ATOM 1764 C C . LYS A 1 219 ? -16.370 0.216 9.537 1.00 89.69 219 LYS A C 1
ATOM 1766 O O . LYS A 1 219 ? -16.260 -0.701 8.738 1.00 89.69 219 LYS A O 1
ATOM 1771 N N . LEU A 1 220 ? -16.364 0.007 10.850 1.00 89.94 220 LEU A N 1
ATOM 1772 C CA . LEU A 1 220 ? -16.264 -1.328 11.432 1.00 89.94 220 LEU A CA 1
ATOM 1773 C C . LEU A 1 220 ? -17.462 -2.203 11.043 1.00 89.94 220 LEU A C 1
ATOM 1775 O O . LEU A 1 220 ? -17.270 -3.376 10.751 1.00 89.94 220 LEU A O 1
ATOM 1779 N N . ALA A 1 221 ? -18.679 -1.653 10.995 1.00 88.56 221 ALA A N 1
ATOM 1780 C CA . ALA A 1 221 ? -19.863 -2.388 10.548 1.00 88.56 221 ALA A CA 1
ATOM 1781 C C . ALA A 1 221 ? -19.745 -2.835 9.081 1.00 88.56 221 ALA A C 1
ATOM 1783 O O . ALA A 1 221 ? -20.050 -3.983 8.762 1.00 88.56 221 ALA A O 1
ATOM 1784 N N . GLU A 1 222 ? -19.242 -1.958 8.208 1.00 86.19 222 GLU A N 1
ATOM 1785 C CA . GLU A 1 222 ? -18.912 -2.307 6.825 1.00 86.19 222 GLU A CA 1
ATOM 1786 C C . GLU A 1 222 ? -17.862 -3.429 6.778 1.00 86.19 222 GLU A C 1
ATOM 1788 O O . GLU A 1 222 ? -18.080 -4.440 6.117 1.00 86.19 222 GLU A O 1
ATOM 1793 N N . LEU A 1 223 ? -16.781 -3.336 7.557 1.00 82.88 223 LEU A N 1
ATOM 1794 C CA . LEU A 1 223 ? -15.757 -4.385 7.623 1.00 82.88 223 LEU A CA 1
ATOM 1795 C C . LEU A 1 223 ? -16.293 -5.726 8.143 1.00 82.88 223 LEU A C 1
ATOM 1797 O O . LEU A 1 223 ? -15.927 -6.771 7.614 1.00 82.88 223 LEU A O 1
ATOM 1801 N N . VAL A 1 224 ? -17.200 -5.720 9.123 1.00 85.31 224 VAL A N 1
ATOM 1802 C CA . VAL A 1 224 ? -17.861 -6.937 9.626 1.00 85.31 224 VAL A CA 1
ATOM 1803 C C . VAL A 1 224 ? -18.709 -7.609 8.543 1.00 85.31 224 VAL A C 1
ATOM 1805 O O . VAL A 1 224 ? -18.824 -8.834 8.547 1.00 85.31 224 VAL A O 1
ATOM 1808 N N . SER A 1 225 ? -19.270 -6.845 7.598 1.00 83.62 225 SER A N 1
ATOM 1809 C CA . SER A 1 225 ? -20.004 -7.424 6.466 1.00 83.62 225 SER A CA 1
ATOM 1810 C C . SER A 1 225 ? -19.095 -8.226 5.526 1.00 83.62 225 SER A C 1
ATOM 1812 O O . SER A 1 225 ? -19.514 -9.265 5.020 1.00 83.62 225 SER A O 1
ATOM 1814 N N . TYR A 1 226 ? -17.838 -7.800 5.365 1.00 76.69 226 TYR A N 1
ATOM 1815 C CA . TYR A 1 226 ? -16.819 -8.545 4.623 1.00 76.69 226 TYR A CA 1
ATOM 1816 C C . TYR A 1 226 ? -16.222 -9.688 5.454 1.00 76.69 226 TYR A C 1
ATOM 1818 O O . TYR A 1 226 ? -15.906 -10.746 4.913 1.00 76.69 226 TYR A O 1
ATOM 1826 N N . PHE A 1 227 ? -16.097 -9.505 6.773 1.00 77.19 227 PHE A N 1
ATOM 1827 C CA . PHE A 1 227 ? -15.504 -10.483 7.680 1.00 77.19 227 PHE A CA 1
ATOM 1828 C C . PHE A 1 227 ? -16.312 -10.654 8.981 1.00 77.19 227 PHE A C 1
ATOM 1830 O O . PHE A 1 227 ? -16.043 -9.999 9.998 1.00 77.19 227 PHE A O 1
ATOM 1837 N N . PRO A 1 228 ? -17.261 -11.610 9.018 1.00 80.12 228 PRO A N 1
ATOM 1838 C CA . PRO A 1 228 ? -18.117 -11.835 10.186 1.00 80.12 228 PRO A CA 1
ATOM 1839 C C . PRO A 1 228 ? -17.357 -12.197 11.472 1.00 80.12 228 PRO A C 1
ATOM 1841 O O . PRO A 1 228 ? -17.878 -12.019 12.576 1.00 80.12 228 PRO A O 1
ATOM 1844 N N . GLY A 1 229 ? -16.110 -12.675 11.361 1.00 77.38 229 GLY A N 1
ATOM 1845 C CA . GLY A 1 229 ? -15.250 -12.982 12.508 1.00 77.38 229 GLY A CA 1
ATOM 1846 C C . GLY A 1 229 ? -14.941 -11.769 13.396 1.00 77.38 229 GLY A C 1
ATOM 1847 O O . GLY A 1 229 ? -14.649 -11.940 14.578 1.00 77.38 229 GLY A O 1
ATOM 1848 N N . TRP A 1 230 ? -15.070 -10.544 12.878 1.00 80.69 230 TRP A N 1
ATOM 1849 C CA . TRP A 1 230 ? -14.844 -9.304 13.631 1.00 80.69 230 TRP A CA 1
ATOM 1850 C C . TRP A 1 230 ? -16.100 -8.734 14.292 1.00 80.69 230 TRP A C 1
ATOM 1852 O O . TRP A 1 230 ? -16.048 -7.641 14.850 1.00 80.69 230 TRP A O 1
ATOM 1862 N N . ARG A 1 231 ? -17.226 -9.461 14.294 1.00 83.62 231 ARG A N 1
ATOM 1863 C CA . ARG A 1 231 ? -18.523 -8.978 14.812 1.00 83.62 231 ARG A CA 1
ATOM 1864 C C . ARG A 1 231 ? -18.488 -8.361 16.217 1.00 83.62 231 ARG A C 1
ATOM 1866 O O . ARG A 1 231 ? -19.322 -7.522 16.530 1.00 83.62 231 ARG A O 1
ATOM 1873 N N . HIS A 1 232 ? -17.540 -8.776 17.057 1.00 85.00 232 HIS A N 1
ATOM 1874 C CA . HIS A 1 232 ? -17.409 -8.307 18.441 1.00 85.00 232 HIS A CA 1
ATOM 1875 C C . HIS A 1 232 ? -16.501 -7.081 18.590 1.00 85.00 232 HIS A C 1
ATOM 1877 O O . HIS A 1 232 ? -16.534 -6.419 19.624 1.00 85.00 232 HIS A O 1
ATOM 1883 N N . LEU A 1 233 ? -15.699 -6.755 17.570 1.00 83.88 233 LEU A N 1
ATOM 1884 C CA . LEU A 1 233 ? -14.767 -5.627 17.596 1.00 83.88 233 LEU A CA 1
ATOM 1885 C C . LEU A 1 233 ? -15.463 -4.280 17.870 1.00 83.88 233 LEU A C 1
ATOM 1887 O O . LEU A 1 233 ? -14.995 -3.577 18.766 1.00 83.88 233 LEU A O 1
ATOM 1891 N N . PRO A 1 234 ? -16.605 -3.938 17.229 1.00 84.38 234 PRO A N 1
ATOM 1892 C CA . PRO A 1 234 ? -17.327 -2.705 17.547 1.00 84.38 234 PRO A CA 1
ATOM 1893 C C . PRO A 1 234 ? -17.701 -2.591 19.031 1.00 84.38 234 PRO A C 1
ATOM 1895 O O . PRO A 1 234 ? -17.586 -1.519 19.625 1.00 84.38 234 PRO A O 1
ATOM 1898 N N . SER A 1 235 ? -18.109 -3.700 19.655 1.00 83.44 235 SER A N 1
ATOM 1899 C CA . SER A 1 235 ? -18.465 -3.734 21.076 1.00 83.44 235 SER A CA 1
ATOM 1900 C C . SER A 1 235 ? -17.255 -3.474 21.974 1.00 83.44 235 SER A C 1
ATOM 1902 O O . SER A 1 235 ? -17.368 -2.712 22.933 1.00 83.44 235 SER A O 1
ATOM 1904 N N . TYR A 1 236 ? -16.091 -4.049 21.655 1.00 82.19 236 TYR A N 1
ATOM 1905 C CA . TYR A 1 236 ? -14.857 -3.798 22.406 1.00 82.19 236 TYR A CA 1
ATOM 1906 C C . TYR A 1 236 ? -14.381 -2.346 22.279 1.00 82.19 236 TYR A C 1
ATOM 1908 O O . TYR A 1 236 ? -13.997 -1.746 23.282 1.00 82.19 236 TYR A O 1
ATOM 1916 N N . CYS A 1 237 ? -14.462 -1.755 21.083 1.00 81.25 237 CYS A N 1
ATOM 1917 C CA . CYS A 1 237 ? -14.109 -0.349 20.867 1.00 81.25 237 CYS A CA 1
ATOM 1918 C C . CYS A 1 237 ? -15.030 0.596 21.651 1.00 81.25 237 CYS A C 1
ATOM 1920 O O . CYS A 1 237 ? -14.544 1.498 22.327 1.00 81.25 237 CYS A O 1
ATOM 1922 N N . ASN A 1 238 ? -16.342 0.340 21.651 1.00 79.88 238 ASN A N 1
ATOM 1923 C CA . ASN A 1 238 ? -17.301 1.131 22.425 1.00 79.88 238 ASN A CA 1
ATOM 1924 C C . ASN A 1 238 ? -17.016 1.087 23.932 1.00 79.88 238 ASN A C 1
ATOM 1926 O O . ASN A 1 238 ? -17.106 2.114 24.601 1.00 79.88 238 ASN A O 1
ATOM 1930 N N . LEU A 1 239 ? -16.658 -0.084 24.470 1.00 71.12 239 LEU A N 1
ATOM 1931 C CA . LEU A 1 239 ? -16.275 -0.218 25.878 1.00 71.12 239 LEU A CA 1
ATOM 1932 C C . LEU A 1 239 ? -15.003 0.575 26.194 1.00 71.12 239 LEU A C 1
ATOM 1934 O O . LEU A 1 239 ? -14.952 1.244 27.226 1.00 71.12 239 LEU A O 1
ATOM 1938 N N . SER A 1 240 ? -14.010 0.540 25.301 1.00 80.75 240 SER A N 1
ATOM 1939 C CA . SER A 1 240 ? -12.788 1.328 25.468 1.00 80.75 240 SER A CA 1
ATOM 1940 C C . SER A 1 240 ? -13.066 2.833 25.448 1.00 80.75 240 SER A C 1
ATOM 1942 O O . SER A 1 240 ? -12.663 3.552 26.361 1.00 80.75 240 SER A O 1
ATOM 1944 N N . TRP A 1 241 ? -13.839 3.327 24.479 1.00 79.75 241 TRP A N 1
ATOM 1945 C CA . TRP A 1 241 ? -14.178 4.750 24.417 1.00 79.75 241 TRP A CA 1
ATOM 1946 C C . TRP A 1 241 ? -15.045 5.203 25.588 1.00 79.75 241 TRP A C 1
ATOM 1948 O O . TRP A 1 241 ? -14.834 6.291 26.118 1.00 79.75 241 TRP A O 1
ATOM 1958 N N . ALA A 1 242 ? -15.990 4.372 26.036 1.00 74.94 242 ALA A N 1
ATOM 1959 C CA . ALA A 1 242 ? -16.779 4.657 27.229 1.00 74.94 242 ALA A CA 1
ATOM 1960 C C . ALA A 1 242 ? -15.894 4.763 28.477 1.00 74.94 242 ALA A C 1
ATOM 1962 O O . ALA A 1 242 ? -16.169 5.589 29.346 1.00 74.94 242 ALA A O 1
ATOM 1963 N N . TRP A 1 243 ? -14.832 3.958 28.563 1.00 69.88 243 TRP A N 1
ATOM 1964 C CA . TRP A 1 243 ? -13.830 4.073 29.616 1.00 69.88 243 TRP A CA 1
ATOM 1965 C C . TRP A 1 243 ? -13.013 5.363 29.470 1.00 69.88 243 TRP A C 1
ATOM 1967 O O . TRP A 1 243 ? -13.007 6.167 30.396 1.00 69.88 243 TRP A O 1
ATOM 1977 N N . LEU A 1 244 ? -12.433 5.632 28.294 1.00 70.06 244 LEU A N 1
ATOM 1978 C CA . LEU A 1 244 ? -11.647 6.843 28.014 1.00 70.06 244 LEU A CA 1
ATOM 1979 C C . LEU A 1 244 ? -12.428 8.135 28.297 1.00 70.06 244 LEU A C 1
ATOM 1981 O O . LEU A 1 244 ? -11.914 9.043 28.950 1.00 70.06 244 LEU A O 1
ATOM 1985 N N . ASN A 1 245 ? -13.687 8.206 27.859 1.00 68.00 245 ASN A N 1
ATOM 1986 C CA . ASN A 1 245 ? -14.549 9.356 28.112 1.00 68.00 245 ASN A CA 1
ATOM 1987 C C . ASN A 1 245 ? -14.864 9.498 29.603 1.00 68.00 245 ASN A C 1
ATOM 1989 O O . ASN A 1 245 ? -14.848 10.611 30.121 1.00 68.00 245 ASN A O 1
ATOM 1993 N N . ARG A 1 246 ? -15.094 8.394 30.322 1.00 63.44 246 ARG A N 1
ATOM 1994 C CA . ARG A 1 246 ? -15.357 8.435 31.767 1.00 63.44 246 ARG A CA 1
ATOM 1995 C C . ARG A 1 246 ? -14.123 8.904 32.537 1.00 63.44 246 ARG A C 1
ATOM 1997 O O . ARG A 1 246 ? -14.258 9.763 33.398 1.00 63.44 246 ARG A O 1
ATOM 2004 N N . SER A 1 247 ? -12.932 8.431 32.175 1.00 60.44 247 SER A N 1
ATOM 2005 C CA . SER A 1 247 ? -11.653 8.855 32.760 1.00 60.44 247 SER A CA 1
ATOM 2006 C C . SER A 1 247 ? -11.340 10.336 32.528 1.00 60.44 247 SER A C 1
ATOM 2008 O O . SER A 1 247 ? -10.742 10.963 33.394 1.00 60.44 247 SER A O 1
ATOM 2010 N N . ARG A 1 248 ? -11.776 10.923 31.403 1.00 55.84 248 ARG A N 1
ATOM 2011 C CA . ARG A 1 248 ? -11.641 12.370 31.136 1.00 55.84 248 ARG A CA 1
ATOM 2012 C C . ARG A 1 248 ? -12.575 13.241 31.987 1.00 55.84 248 ARG A C 1
ATOM 2014 O O . ARG A 1 248 ? -12.235 14.381 32.272 1.00 55.84 248 ARG A O 1
ATOM 2021 N N . HIS A 1 249 ? -13.723 12.709 32.410 1.00 50.28 249 HIS A N 1
ATOM 2022 C CA . HIS A 1 249 ? -14.695 13.415 33.261 1.00 50.28 249 HIS A CA 1
ATOM 2023 C C . HIS A 1 249 ? -14.481 13.158 34.765 1.00 50.28 249 HIS A C 1
ATOM 2025 O O . HIS A 1 249 ? -15.256 13.644 35.591 1.00 50.28 249 HIS A O 1
ATOM 2031 N N . TRP A 1 250 ? -13.439 12.407 35.144 1.00 34.38 250 TRP A N 1
ATOM 2032 C CA . TRP A 1 250 ? -13.055 12.235 36.544 1.00 34.38 250 TRP A CA 1
ATOM 2033 C C . TRP A 1 250 ? -12.422 13.521 37.079 1.00 34.38 250 TRP A C 1
ATOM 2035 O O . TRP A 1 250 ? -11.235 13.786 36.910 1.00 34.38 250 TRP A O 1
ATOM 2045 N N . ASN A 1 251 ? -13.242 14.314 37.765 1.00 34.00 251 ASN A N 1
ATOM 2046 C CA . ASN A 1 251 ? -12.789 15.399 38.621 1.00 34.00 251 ASN A CA 1
ATOM 2047 C C . ASN A 1 251 ? -12.369 14.785 39.980 1.00 34.00 251 ASN A C 1
ATOM 2049 O O . ASN A 1 251 ? -13.212 14.138 40.607 1.00 34.00 251 ASN A O 1
ATOM 2053 N N . PRO A 1 252 ? -11.124 14.940 40.479 1.00 35.78 252 PRO A N 1
ATOM 2054 C CA . PRO A 1 252 ? -10.627 14.196 41.651 1.00 35.78 252 PRO A CA 1
ATOM 2055 C C . PRO A 1 252 ? -11.293 14.523 43.002 1.00 35.78 252 PRO A C 1
ATOM 2057 O O . PRO A 1 252 ? -10.835 14.049 44.037 1.00 35.78 252 PRO A O 1
ATOM 2060 N N . LEU A 1 253 ? -12.340 15.350 43.036 1.00 35.38 253 LEU A N 1
ATOM 2061 C CA . LEU A 1 253 ? -12.836 15.973 44.268 1.00 35.38 253 LEU A CA 1
ATOM 2062 C C . LEU A 1 253 ? -14.088 15.339 44.887 1.00 35.38 253 LEU A C 1
ATOM 2064 O O . LEU A 1 253 ? -14.565 15.834 45.903 1.00 35.38 253 LEU A O 1
ATOM 2068 N N . HIS A 1 254 ? -14.589 14.216 44.373 1.00 36.38 254 HIS A N 1
ATOM 2069 C CA . HIS A 1 254 ? -15.678 13.489 45.034 1.00 36.38 254 HIS A CA 1
ATOM 2070 C C . HIS A 1 254 ? -15.411 11.985 45.094 1.00 36.38 254 HIS A C 1
ATOM 2072 O O . HIS A 1 254 ? -15.954 11.194 44.327 1.00 36.38 254 HIS A O 1
ATOM 2078 N N . ILE A 1 255 ? -14.593 11.579 46.068 1.00 33.34 255 ILE A N 1
ATOM 2079 C CA . ILE A 1 255 ? -14.533 10.186 46.518 1.00 33.34 255 ILE A CA 1
ATOM 2080 C C . ILE A 1 255 ? -15.796 9.924 47.348 1.00 33.34 255 ILE A C 1
ATOM 2082 O O . ILE A 1 255 ? -15.881 10.300 48.516 1.00 33.34 255 ILE A O 1
ATOM 2086 N N . CYS A 1 256 ? -16.798 9.298 46.730 1.00 30.56 256 CYS A N 1
ATOM 2087 C CA . CYS A 1 256 ? -17.918 8.689 47.442 1.00 30.56 256 CYS A CA 1
ATOM 2088 C C . CYS A 1 256 ? -17.500 7.273 47.874 1.00 30.56 256 CYS A C 1
ATOM 2090 O O . CYS A 1 256 ? -17.148 6.432 47.047 1.00 30.56 256 CYS A O 1
ATOM 2092 N N . SER A 1 257 ? -17.495 7.030 49.183 1.00 34.81 257 SER A N 1
ATOM 2093 C CA . SER A 1 257 ? -16.868 5.898 49.882 1.00 34.81 257 SER A CA 1
ATOM 2094 C C . SER A 1 257 ? -17.572 4.538 49.742 1.00 34.81 257 SER A C 1
ATOM 2096 O O . SER A 1 257 ? -17.372 3.659 50.577 1.00 34.81 257 SER A O 1
ATOM 2098 N N . THR A 1 258 ? -18.374 4.313 48.700 1.00 33.53 258 THR A N 1
ATOM 2099 C CA . THR A 1 258 ? -19.161 3.071 48.552 1.00 33.53 258 THR A CA 1
ATOM 2100 C C . THR A 1 258 ? -18.962 2.318 47.237 1.00 33.53 258 THR A C 1
ATOM 2102 O O . THR A 1 258 ? -19.540 1.248 47.075 1.00 33.53 258 THR A O 1
ATOM 2105 N N . CYS A 1 259 ? -18.085 2.772 46.335 1.00 33.31 259 CYS A N 1
ATOM 2106 C CA . CYS A 1 259 ? -17.769 2.043 45.096 1.00 33.31 259 CYS A CA 1
ATOM 2107 C C . CYS A 1 259 ? -16.443 1.261 45.174 1.00 33.31 259 CYS A C 1
ATOM 2109 O O . CYS A 1 259 ? -15.656 1.232 44.237 1.00 33.31 259 CYS A O 1
ATOM 2111 N N . SER A 1 260 ? -16.178 0.604 46.301 1.00 37.41 260 SER A N 1
ATOM 2112 C CA . SER A 1 260 ? -15.032 -0.297 46.457 1.00 37.41 260 SER A CA 1
ATOM 2113 C C . SER A 1 260 ? -15.552 -1.726 46.468 1.00 37.41 260 SER A C 1
ATOM 2115 O O . SER A 1 260 ? -16.026 -2.146 47.511 1.00 37.41 260 SER A O 1
ATOM 2117 N N . ILE A 1 261 ? -15.517 -2.440 45.331 1.00 36.81 261 ILE A N 1
ATOM 2118 C CA . ILE A 1 261 ? -15.387 -3.922 45.264 1.00 36.81 261 ILE A CA 1
ATOM 2119 C C . ILE A 1 261 ? -15.289 -4.468 43.819 1.00 36.81 261 ILE A C 1
ATOM 2121 O O . ILE A 1 261 ? -14.786 -5.573 43.642 1.00 36.81 261 ILE A O 1
ATOM 2125 N N . VAL A 1 262 ? -15.643 -3.722 42.760 1.00 38.06 262 VAL A N 1
ATOM 2126 C CA . VAL A 1 262 ? -15.575 -4.264 41.374 1.00 38.06 262 VAL A CA 1
ATOM 2127 C C . VAL A 1 262 ? -14.370 -3.760 40.551 1.00 38.06 262 VAL A C 1
ATOM 2129 O O . VAL A 1 262 ? -13.947 -4.431 39.612 1.00 38.06 262 VAL A O 1
ATOM 2132 N N . GLU A 1 263 ? -13.714 -2.661 40.937 1.00 35.69 263 GLU A N 1
ATOM 2133 C CA . GLU A 1 263 ? -12.619 -2.049 40.149 1.00 35.69 263 GLU A CA 1
ATOM 2134 C C . GLU A 1 263 ? -11.199 -2.610 40.398 1.00 35.69 263 GLU A C 1
ATOM 2136 O O . GLU A 1 263 ? -10.260 -2.266 39.683 1.00 35.69 263 GLU A O 1
ATOM 2141 N N . MET A 1 264 ? -11.006 -3.544 41.335 1.00 29.52 264 MET A N 1
ATOM 2142 C CA . MET A 1 264 ? -9.669 -4.047 41.712 1.00 29.52 264 MET A CA 1
ATOM 2143 C C . MET A 1 264 ? -9.207 -5.340 41.011 1.00 29.52 264 MET A C 1
ATOM 2145 O O . MET A 1 264 ? -8.243 -5.960 41.452 1.00 29.52 264 MET A O 1
ATOM 2149 N N . ARG A 1 265 ? -9.837 -5.776 39.909 1.00 32.47 265 ARG A N 1
ATOM 2150 C CA . ARG A 1 265 ? -9.358 -6.962 39.154 1.00 32.47 265 ARG A CA 1
ATOM 2151 C C . ARG A 1 265 ? -8.572 -6.665 37.877 1.00 32.47 265 ARG A C 1
ATOM 2153 O O . ARG A 1 265 ? -7.923 -7.573 37.372 1.00 32.47 265 ARG A O 1
ATOM 2160 N N . PHE A 1 266 ? -8.525 -5.419 37.405 1.00 32.50 266 PHE A N 1
ATOM 2161 C CA . PHE A 1 266 ? -7.731 -5.060 36.216 1.00 32.50 266 PHE A CA 1
ATOM 2162 C C . PHE A 1 266 ? -6.381 -4.386 36.520 1.00 32.50 266 PHE A C 1
ATOM 2164 O O . PHE A 1 266 ? -5.488 -4.408 35.677 1.00 32.50 266 PHE A O 1
ATOM 2171 N N . LEU A 1 267 ? -6.174 -3.873 37.738 1.00 30.09 267 LEU A N 1
ATOM 2172 C CA . LEU A 1 267 ? -4.918 -3.218 38.143 1.00 30.09 267 LEU A CA 1
ATOM 2173 C C . LEU A 1 267 ? -3.863 -4.168 38.747 1.00 30.09 267 LEU A C 1
ATOM 2175 O O . LEU A 1 267 ? -2.694 -3.801 38.828 1.00 30.09 267 LEU A O 1
ATOM 2179 N N . SER A 1 268 ? -4.215 -5.414 39.088 1.00 29.20 268 SER A N 1
ATOM 2180 C CA . SER A 1 268 ? -3.264 -6.380 39.674 1.00 29.20 268 SER A CA 1
ATOM 2181 C C . SER A 1 268 ? -2.375 -7.108 38.650 1.00 29.20 268 SER A C 1
ATOM 2183 O O . SER A 1 268 ? -1.412 -7.759 39.047 1.00 29.20 268 SER A O 1
ATOM 2185 N N . ALA A 1 269 ? -2.654 -7.017 37.345 1.00 32.22 269 ALA A N 1
ATOM 2186 C CA . ALA A 1 269 ? -1.907 -7.764 36.323 1.00 32.22 269 ALA A CA 1
ATOM 2187 C C . ALA A 1 269 ? -0.736 -6.982 35.693 1.00 32.22 269 ALA A C 1
ATOM 2189 O O . ALA A 1 269 ? 0.009 -7.543 34.894 1.00 32.22 269 ALA A O 1
ATOM 2190 N N . ARG A 1 270 ? -0.543 -5.699 36.040 1.00 32.25 270 ARG A N 1
ATOM 2191 C CA . ARG A 1 270 ? 0.478 -4.831 35.413 1.00 32.25 270 ARG A CA 1
ATOM 2192 C C . ARG A 1 270 ? 1.608 -4.373 36.346 1.00 32.25 270 ARG A C 1
ATOM 2194 O O . ARG A 1 270 ? 2.498 -3.665 35.897 1.00 32.25 270 ARG A O 1
ATOM 2201 N N . LEU A 1 271 ? 1.610 -4.815 37.606 1.00 28.64 271 LEU A N 1
ATOM 2202 C CA . LEU A 1 271 ? 2.647 -4.492 38.603 1.00 28.64 271 LEU A CA 1
ATOM 2203 C C . LEU A 1 271 ? 3.433 -5.714 39.114 1.00 28.64 271 LEU A C 1
ATOM 2205 O O . LEU A 1 271 ? 4.233 -5.581 40.031 1.00 28.64 271 LEU A O 1
ATOM 2209 N N . MET A 1 272 ? 3.262 -6.894 38.507 1.00 29.02 272 MET A N 1
ATOM 2210 C CA . MET A 1 272 ? 3.907 -8.139 38.961 1.00 29.02 272 MET A CA 1
ATOM 2211 C C . MET A 1 272 ? 4.898 -8.735 37.940 1.00 29.02 272 MET A C 1
ATOM 2213 O O . MET A 1 272 ? 5.126 -9.939 37.932 1.00 29.02 272 MET A O 1
ATOM 2217 N N . TRP A 1 273 ? 5.480 -7.906 37.061 1.00 30.94 273 TRP A N 1
ATOM 2218 C CA . TRP A 1 273 ? 6.484 -8.338 36.069 1.00 30.94 273 TRP A CA 1
ATOM 2219 C C . TRP A 1 273 ? 7.637 -7.334 35.898 1.00 30.94 273 TRP A C 1
ATOM 2221 O O . TRP A 1 273 ? 8.111 -7.075 34.800 1.00 30.94 273 TRP A O 1
ATOM 2231 N N . HIS A 1 274 ? 8.102 -6.754 37.005 1.00 32.56 274 HIS A N 1
ATOM 2232 C CA . HIS A 1 274 ? 9.440 -6.170 37.083 1.00 32.56 274 HIS A CA 1
ATOM 2233 C C . HIS A 1 274 ? 9.985 -6.354 38.498 1.00 32.56 274 HIS A C 1
ATOM 2235 O O . HIS A 1 274 ? 9.699 -5.567 39.394 1.00 32.56 274 HIS A O 1
ATOM 2241 N N . GLY A 1 275 ? 10.778 -7.409 38.688 1.00 28.98 275 GLY A N 1
ATOM 2242 C CA . GLY A 1 275 ? 11.586 -7.573 39.892 1.00 28.98 275 GLY A CA 1
ATOM 2243 C C . GLY A 1 275 ? 11.871 -9.022 40.259 1.00 28.98 275 GLY A C 1
ATOM 2244 O O . GLY A 1 275 ? 11.223 -9.535 41.158 1.00 28.98 275 GLY A O 1
ATOM 2245 N N . GLN A 1 276 ? 12.850 -9.655 39.602 1.00 27.08 276 GLN A N 1
ATOM 2246 C CA . GLN A 1 276 ? 14.017 -10.257 40.274 1.00 27.08 276 GLN A CA 1
ATOM 2247 C C . GLN A 1 276 ? 14.947 -10.966 39.272 1.00 27.08 276 GLN A C 1
ATOM 2249 O O . GLN A 1 276 ? 14.520 -11.771 38.451 1.00 27.08 276 GLN A O 1
ATOM 2254 N N . ARG A 1 277 ? 16.236 -10.609 39.348 1.00 28.45 277 ARG A N 1
ATOM 2255 C CA . ARG A 1 277 ? 17.389 -11.343 38.802 1.00 28.45 277 ARG A CA 1
ATOM 2256 C C . ARG A 1 277 ? 17.934 -12.300 39.878 1.00 28.45 277 ARG A C 1
ATOM 2258 O O . ARG A 1 277 ? 17.796 -11.979 41.056 1.00 28.45 277 ARG A O 1
ATOM 2265 N N . PHE A 1 278 ? 18.691 -13.306 39.414 1.00 29.59 278 PHE A N 1
ATOM 2266 C CA . PHE A 1 278 ? 19.549 -14.276 40.134 1.00 29.59 278 PHE A CA 1
ATOM 2267 C C . PHE A 1 278 ? 18.770 -15.384 40.872 1.00 29.59 278 PHE A C 1
ATOM 2269 O O . PHE A 1 278 ? 17.844 -15.079 41.612 1.00 29.59 278 PHE A O 1
ATOM 2276 N N . CYS A 1 279 ? 19.045 -16.682 40.706 1.00 36.28 279 CYS A N 1
ATOM 2277 C CA . CYS A 1 279 ? 20.271 -17.396 40.311 1.00 36.28 279 CYS A CA 1
ATOM 2278 C C . CYS A 1 279 ? 20.181 -18.149 38.975 1.00 36.28 279 CYS A C 1
ATOM 2280 O O . CYS A 1 279 ? 19.057 -18.523 38.575 1.00 36.28 279 CYS A O 1
#

Foldseek 3Di:
DQDVVQQKDKDQDQLPPPDDFWKWKAALVCLVDDTDTWQWDPDPDDSITMTHHPLVVDDFHKMWIDTLDCVSVDAIDIDGGPVVPDDDDDFQLSVLVPDPDLVSSLQSLCVRLLVCLLAVPGPCLVSVVSLLPRPRHQNVSDSNVVSNLVPLSSLLLQLLPDDPVSVVSSVVVVVSDVRPNVVDDLVSNLSSLVSQLVVVCVVVPVVCSVVSLVSSLVSLVVVCVVPVVCVCSNVVNVVVVVVVVVVVPDDPPDDDPPPPDPPPPPVPPPPPPDDDDDD

Secondary structure (DSSP, 8-state):
-EETTTTEEEE-S--TTT-PPP-EEEESS-TTSPPEEPEEP--TT-SSEEEE--TTTS-SEEEEEE-S-GGG-PPPEEEEE-GGGPPPP-SHHHHHHT--SHHHHHHHHHHHHHHHTT-TT-THHHHHHHHHT-SSS-GGGSHHHHHHTT-HHHHHHHHHH--HHHHHHHHHHHHHS---GGG--HHHHHHHHHHHHHHHHHHH-GGGHHHHHHHHHHHHHHHHHH-GGGTTHHHHHHHHHHHHHHHHT--TT---TT--SSGGGSSTTSSSSS-----